Protein 6ZTK (pdb70)

InterPro domains:
  IPR000010 Cystatin domain [PF00031] (34-123)
  IPR000010 Cystatin domain [SM00043] (27-135)
  IPR000010 Cystatin domain [cd00042] (30-134)
  IPR046350 Cystatin superfamily [SSF54403] (29-135)

Structure (mmCIF, N/CA/C/O backbone):
data_6ZTK
#
_entry.id   6ZTK
#
_cell.length_a   81.106
_cell.length_b   81.106
_cell.length_c   162.330
_cell.angle_alpha   90.000
_cell.angle_beta   90.000
_cell.angle_gamma   120.000
#
_symmetry.space_group_name_H-M   'P 62 2 2'
#
loop_
_entity.id
_entity.type
_entity.pdbx_description
1 polymer Mialostatin
2 non-polymer 'FRAGMENT OF TRITON X-100'
3 non-polymer 'SULFATE ION'
4 water water
#
loop_
_atom_site.group_PDB
_atom_site.id
_atom_site.type_symbol
_atom_site.label_atom_id
_atom_site.label_alt_id
_atom_site.label_comp_id
_atom_site.label_asym_id
_atom_site.label_entity_id
_atom_site.label_seq_id
_atom_site.pdbx_PDB_ins_code
_atom_site.Cartn_x
_atom_site.Cartn_y
_atom_site.Cartn_z
_atom_site.occupancy
_atom_site.B_iso_or_equiv
_atom_site.auth_seq_id
_atom_site.auth_comp_id
_atom_site.auth_asym_id
_atom_site.auth_atom_id
_atom_site.pdbx_PDB_model_num
ATOM 1 N N . GLY A 1 32 ? -3.395 31.227 2.049 1.00 41.15 13 GLY B N 1
ATOM 2 C CA . GLY A 1 32 ? -4.034 30.084 2.762 1.00 35.35 13 GLY B CA 1
ATOM 3 C C . GLY A 1 32 ? -3.413 29.932 4.142 1.00 27.15 13 GLY B C 1
ATOM 4 O O . GLY A 1 32 ? -4.128 29.462 5.046 1.00 31.37 13 GLY B O 1
ATOM 5 N N . TRP A 1 33 ? -2.155 30.361 4.299 1.00 26.31 14 TRP B N 1
ATOM 6 C CA . TRP A 1 33 ? -1.363 30.099 5.524 1.00 22.09 14 TRP B CA 1
ATOM 7 C C . TRP A 1 33 ? -1.833 31.030 6.629 1.00 23.84 14 TRP B C 1
ATOM 8 O O . TRP A 1 33 ? -1.806 32.287 6.476 1.00 24.49 14 TRP B O 1
ATOM 19 N N . LYS A 1 34 ? -2.208 30.460 7.746 1.00 18.56 15 LYS B N 1
ATOM 20 C CA . LYS A 1 34 ? -2.658 31.200 8.922 1.00 18.99 15 LYS B CA 1
ATOM 21 C C . LYS A 1 34 ? -1.535 31.157 9.951 1.00 18.48 15 LYS B C 1
ATOM 22 O O . LYS A 1 34 ? -1.059 30.072 10.298 1.00 17.84 15 LYS B O 1
ATOM 28 N N . THR A 1 35 ? -1.142 32.300 10.496 1.00 18.26 16 THR B N 1
ATOM 29 C CA . THR A 1 35 ? -0.131 32.337 11.551 1.00 18.08 16 THR B CA 1
ATOM 30 C C . THR A 1 35 ? -0.645 31.800 12.870 1.00 17.67 16 THR B C 1
ATOM 31 O O . THR A 1 35 ? -1.750 32.152 13.297 1.00 20.78 16 THR B O 1
ATOM 35 N N . GLN A 1 36 ? 0.169 31.035 13.565 1.00 16.54 17 GLN B N 1
ATOM 36 C CA . GLN A 1 36 ? -0.168 30.444 14.849 1.00 17.44 17 GLN B CA 1
ATOM 37 C C . GLN A 1 36 ? 0.902 30.857 15.846 1.00 17.50 17 GLN B C 1
ATOM 38 O O . GLN A 1 36 ? 1.968 31.404 15.471 1.00 19.88 17 GLN B O 1
ATOM 44 N N . ASP A 1 37 ? 0.626 30.579 17.106 1.00 19.15 18 ASP B N 1
ATOM 45 C CA . ASP A 1 37 ? 1.508 30.917 18.246 1.00 18.76 18 ASP B CA 1
ATOM 46 C C . ASP A 1 37 ? 2.661 29.930 18.338 1.00 17.46 18 ASP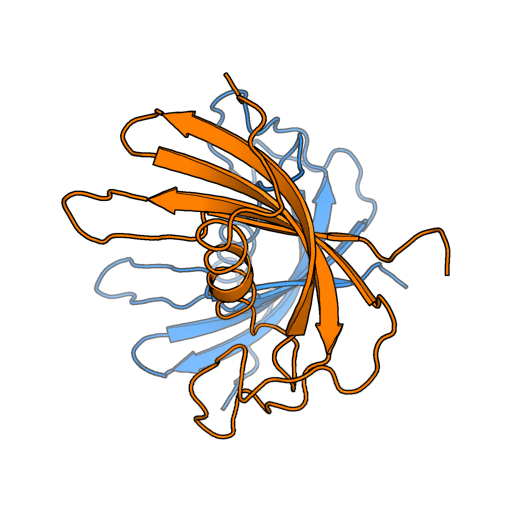 B C 1
ATOM 47 O O . ASP A 1 37 ? 2.448 28.755 18.640 1.00 18.87 18 ASP B O 1
ATOM 52 N N . PRO A 1 38 ? 3.921 30.336 18.036 1.00 17.83 19 PRO B N 1
ATOM 53 C CA . PRO A 1 38 ? 5.056 29.414 18.014 1.00 18.18 19 PRO B CA 1
ATOM 54 C C . PRO A 1 38 ? 5.528 28.971 19.401 1.00 18.37 19 PRO B C 1
ATOM 55 O O . PRO A 1 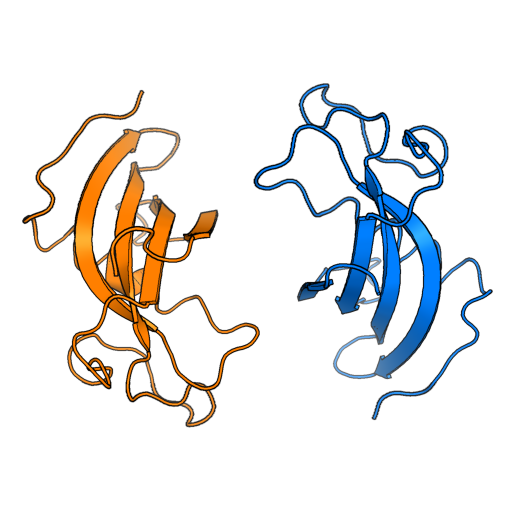38 ? 6.422 28.148 19.471 1.00 22.61 19 PRO B O 1
ATOM 59 N N . THR A 1 39 ? 4.907 29.448 20.472 1.00 20.14 20 THR B N 1
ATOM 60 C CA . THR A 1 39 ? 5.190 28.927 21.831 1.00 22.30 20 THR B CA 1
ATOM 61 C C . THR A 1 39 ? 4.323 27.714 22.162 1.00 23.47 20 THR B C 1
ATOM 62 O O . THR A 1 39 ? 4.549 27.134 23.262 1.00 27.43 20 THR B O 1
ATOM 66 N N . ASN A 1 40 ? 3.368 27.306 21.312 1.00 21.45 21 ASN B N 1
ATOM 67 C CA . ASN A 1 40 ? 2.472 26.161 21.565 1.00 22.05 21 ASN B CA 1
ATOM 68 C C . ASN A 1 40 ? 3.315 24.903 21.529 1.00 22.37 21 ASN B C 1
ATOM 69 O O . ASN A 1 40 ? 3.948 24.570 20.513 1.00 18.82 21 ASN B O 1
ATOM 74 N N . PRO A 1 41 ? 3.421 24.128 22.625 1.00 21.36 22 PRO B N 1
ATOM 75 C CA . PRO A 1 41 ? 4.246 22.940 22.604 1.00 22.03 22 PRO B CA 1
ATOM 76 C C . PRO A 1 41 ? 3.886 21.895 21.531 1.00 18.42 22 PRO B C 1
ATOM 77 O O . PRO A 1 41 ? 4.774 21.124 21.106 1.00 19.96 22 PRO B O 1
ATOM 81 N N . LYS A 1 42 ? 2.613 21.824 21.094 1.00 19.01 23 LYS B N 1
ATOM 82 C CA . LYS A 1 42 ? 2.186 20.881 20.036 1.00 18.79 23 LYS B CA 1
ATOM 83 C C . LYS A 1 42 ? 3.039 21.214 18.775 1.00 16.74 23 LYS B C 1
ATOM 84 O O . LYS A 1 42 ? 3.474 20.268 18.031 1.00 19.28 23 LYS B O 1
ATOM 86 N N . PHE A 1 43 ? 3.265 22.500 18.524 1.00 16.54 24 PHE B N 1
ATOM 87 C CA . PHE A 1 43 ? 4.002 22.884 17.293 1.00 15.12 24 PHE B CA 1
ATOM 88 C C . PHE A 1 43 ? 5.487 22.633 17.479 1.00 15.58 24 PHE B C 1
ATOM 89 O O . PHE A 1 43 ? 6.193 22.196 16.566 1.00 16.48 24 PHE B O 1
ATOM 97 N N . GLU A 1 44 ? 6.006 22.887 18.679 1.00 16.65 25 GLU B N 1
ATOM 98 C CA . GLU A 1 44 ? 7.429 22.575 19.004 1.00 17.85 25 GLU B CA 1
ATOM 99 C C . GLU A 1 44 ? 7.671 21.085 18.767 1.00 17.99 25 GLU B C 1
ATOM 100 O O . GLU A 1 44 ? 8.755 20.696 18.245 1.00 18.75 25 GLU B O 1
ATOM 106 N N . ASN A 1 45 ? 6.735 20.238 19.180 1.00 17.86 26 ASN B N 1
ATOM 107 C CA A ASN A 1 45 ? 6.941 18.775 19.044 0.50 17.80 26 ASN B CA 1
ATOM 108 C CA B ASN A 1 45 ? 6.866 18.764 19.050 0.50 18.64 26 ASN B CA 1
ATOM 109 C C . ASN A 1 45 ? 6.937 18.383 17.555 1.00 16.35 26 ASN B C 1
ATOM 110 O O . ASN A 1 45 ? 7.699 17.517 17.193 1.00 17.59 26 ASN B O 1
ATOM 119 N N . LEU A 1 46 ? 6.100 19.006 16.702 1.00 15.42 27 LEU B N 1
ATOM 120 C CA . LEU A 1 46 ? 6.170 18.763 15.255 1.00 15.71 27 LEU B CA 1
ATOM 121 C C . LEU A 1 46 ? 7.531 19.158 14.681 1.00 13.67 27 LEU B C 1
ATOM 122 O O . LEU A 1 46 ? 8.008 18.505 13.730 1.00 14.80 27 LEU B O 1
ATOM 127 N N . ALA A 1 47 ? 8.159 20.226 15.164 1.00 13.27 28 ALA B N 1
ATOM 128 C CA . ALA A 1 47 ? 9.514 20.566 14.700 1.00 13.00 28 ALA B CA 1
ATOM 129 C C . ALA A 1 47 ? 10.522 19.492 15.052 1.00 14.83 28 ALA B C 1
ATOM 130 O O . ALA A 1 47 ? 11.373 19.143 14.249 1.00 13.57 28 ALA B O 1
ATOM 132 N N . HIS A 1 48 ? 10.406 18.943 16.265 1.00 14.15 29 HIS B N 1
ATOM 133 C CA . HIS A 1 48 ? 11.290 17.824 16.661 1.00 15.61 29 HIS B CA 1
ATOM 134 C C . HIS A 1 48 ? 11.005 16.611 15.752 1.00 14.63 29 HIS B C 1
ATOM 135 O O . HIS A 1 48 ? 11.956 15.943 15.335 1.00 14.88 29 HIS B O 1
ATOM 142 N N . TYR A 1 49 ? 9.736 16.375 15.434 1.00 13.86 30 TYR B N 1
ATOM 143 C CA . TYR A 1 49 ? 9.435 15.287 14.487 1.00 14.37 30 TYR B CA 1
ATOM 144 C C . TYR A 1 49 ? 10.197 15.526 13.175 1.00 14.84 30 TYR B C 1
ATOM 145 O O . TYR A 1 49 ? 10.858 14.655 12.629 1.00 13.86 30 TYR B O 1
ATOM 154 N N . ALA A 1 50 ? 10.114 16.753 12.639 1.00 13.41 31 ALA B N 1
ATOM 155 C CA . ALA A 1 50 ? 10.730 17.059 11.352 1.00 13.56 31 ALA B CA 1
ATOM 156 C C . ALA A 1 50 ? 12.218 16.767 11.421 1.00 13.94 31 ALA B C 1
ATOM 157 O O . ALA A 1 50 ? 12.795 16.164 10.540 1.00 13.90 31 ALA B O 1
ATOM 159 N N . VAL A 1 51 ? 12.923 17.270 12.452 1.00 12.48 32 VAL B N 1
ATOM 160 C CA A VAL A 1 51 ? 14.416 17.078 12.523 0.50 13.45 32 VAL B CA 1
ATOM 161 C CA B VAL A 1 51 ? 14.398 17.097 12.494 0.50 13.88 32 VAL B CA 1
ATOM 162 C C . VAL A 1 51 ? 14.745 15.591 12.648 1.00 13.74 32 VAL B C 1
ATOM 163 O O . VAL A 1 51 ? 15.775 15.184 12.095 1.00 15.11 32 VAL B O 1
ATOM 170 N N . SER A 1 52 ? 13.859 14.829 13.248 1.00 13.50 33 SER B N 1
ATOM 171 C CA . SER A 1 52 ? 14.117 13.367 13.453 1.00 15.97 33 SER B CA 1
ATOM 172 C C . SER A 1 52 ? 14.152 12.653 12.101 1.00 16.43 33 SER B C 1
ATOM 173 O O . SER A 1 52 ? 14.672 11.515 12.063 1.00 17.35 33 SER B O 1
ATOM 176 N N . THR A 1 53 ? 13.582 13.226 11.040 1.00 14.57 34 THR B N 1
ATOM 177 C CA . THR A 1 53 ? 13.500 12.549 9.712 1.00 15.04 34 THR B CA 1
ATOM 178 C C . THR A 1 53 ? 14.743 12.827 8.869 1.00 16.20 34 THR B C 1
ATOM 179 O O . THR A 1 53 ? 14.856 12.296 7.745 1.00 17.03 34 THR B O 1
ATOM 183 N N . GLN A 1 54 ? 15.684 13.701 9.304 1.00 14.33 35 GLN B N 1
ATOM 184 C CA . GLN A 1 54 ? 16.763 14.207 8.464 1.00 14.29 35 GLN B CA 1
ATOM 185 C C . GLN A 1 54 ? 18.078 13.540 8.823 1.00 14.42 35 GLN B C 1
ATOM 186 O O . GLN A 1 54 ? 18.691 13.863 9.863 1.00 17.05 35 GLN B O 1
ATOM 192 N N . VAL A 1 55 ? 18.458 12.548 8.031 1.00 14.89 36 VAL B N 1
ATOM 193 C CA . VAL A 1 55 ? 19.677 11.732 8.330 1.00 15.05 36 VAL B CA 1
ATOM 194 C C . VAL A 1 55 ? 20.744 11.820 7.248 1.00 15.85 36 VAL B C 1
ATOM 195 O O . VAL A 1 55 ? 21.928 11.594 7.521 1.00 16.54 36 VAL B O 1
ATOM 199 N N . GLU A 1 56 ? 20.363 12.091 5.978 1.00 17.60 37 GLU B N 1
ATOM 200 C CA . GLU A 1 56 ? 21.335 12.053 4.863 1.00 21.60 37 GLU B CA 1
ATOM 201 C C . GLU A 1 56 ? 22.502 12.989 5.123 1.00 21.92 37 GLU B C 1
ATOM 202 O O . GLU A 1 56 ? 22.296 14.092 5.575 1.00 22.69 37 GLU B O 1
ATOM 208 N N . GLY A 1 57 ? 23.697 12.449 4.937 1.00 22.70 38 GLY B N 1
ATOM 209 C CA . GLY A 1 57 ? 24.934 13.239 4.978 1.00 25.35 38 GLY B CA 1
ATOM 210 C C . GLY A 1 57 ? 25.370 13.620 6.381 1.00 27.46 38 GLY B C 1
ATOM 211 O O . GLY A 1 57 ? 26.186 14.541 6.524 1.00 31.31 38 GLY B O 1
ATOM 212 N N . ARG A 1 58 ? 24.793 13.025 7.408 1.00 21.65 39 ARG B N 1
ATOM 213 C CA . ARG A 1 58 ? 25.070 13.418 8.791 1.00 21.34 39 ARG B CA 1
ATOM 214 C C . ARG A 1 58 ? 25.670 12.251 9.562 1.00 20.13 39 ARG B C 1
ATOM 215 O O . ARG A 1 58 ? 25.464 11.089 9.172 1.00 21.98 39 ARG B O 1
ATOM 223 N N . GLU A 1 59 ? 26.394 12.535 10.637 1.00 19.56 40 GLU B N 1
ATOM 224 C CA . GLU A 1 59 ? 26.731 11.530 11.672 1.00 18.29 40 GLU B CA 1
ATOM 225 C C . GLU A 1 59 ? 25.761 11.654 12.829 1.00 17.14 40 GLU B C 1
ATOM 226 O O . GLU A 1 59 ? 25.301 10.648 13.395 1.00 17.75 40 GLU B O 1
ATOM 232 N N . TYR A 1 60 ? 25.427 12.888 13.186 1.00 17.98 41 TYR B N 1
ATOM 233 C CA . TYR A 1 60 ? 24.549 13.201 14.312 1.00 16.36 41 TYR B CA 1
ATOM 234 C C . TYR A 1 60 ? 23.195 13.732 13.852 1.00 16.04 41 TYR B C 1
ATOM 235 O O . TYR A 1 60 ? 23.152 14.514 12.874 1.00 16.99 41 TYR B O 1
ATOM 244 N N . TYR A 1 61 ? 22.116 13.360 14.549 1.00 15.15 42 TYR B N 1
ATOM 245 C CA . TYR A 1 61 ? 20.862 14.115 14.422 1.00 14.71 42 TYR B CA 1
ATOM 246 C C . TYR A 1 61 ? 21.107 15.604 14.701 1.00 16.31 42 TYR B C 1
ATOM 247 O O . TYR A 1 61 ? 21.855 15.941 15.646 1.00 16.28 42 TYR B O 1
ATOM 256 N N . ASP A 1 62 ? 20.463 16.472 13.915 1.00 15.16 43 ASP B N 1
ATOM 257 C CA . ASP A 1 62 ? 20.222 17.840 14.437 1.00 15.03 43 ASP B CA 1
ATOM 258 C C . ASP A 1 62 ? 19.196 17.800 15.550 1.00 14.88 43 ASP B C 1
ATOM 259 O O . ASP A 1 62 ? 18.363 16.857 15.673 1.00 17.12 43 ASP B O 1
ATOM 264 N N . THR A 1 63 ? 19.093 18.915 16.301 1.00 13.99 44 THR B N 1
ATOM 265 C CA . THR A 1 63 ? 17.980 19.146 17.190 1.00 14.32 44 THR B CA 1
ATOM 266 C C . THR A 1 63 ? 17.519 20.598 17.065 1.00 13.41 44 THR B C 1
ATOM 267 O O . THR A 1 63 ? 18.235 21.386 16.436 1.00 15.54 44 THR B O 1
ATOM 271 N N . VAL A 1 64 ? 16.327 20.845 17.526 1.00 14.39 45 VAL B N 1
ATOM 272 C CA . VAL A 1 64 ? 15.675 22.190 17.470 1.00 14.23 45 VAL B CA 1
ATOM 273 C C . VAL A 1 64 ? 16.187 23.053 18.615 1.00 14.60 45 VAL B C 1
ATOM 274 O O . VAL A 1 64 ? 16.099 22.599 19.815 1.00 17.37 45 VAL B O 1
ATOM 278 N N . LEU A 1 65 ? 16.638 24.262 18.282 1.00 14.69 46 LEU B N 1
ATOM 279 C CA . LEU A 1 65 ? 16.900 25.288 19.346 1.00 15.23 46 LEU B CA 1
ATOM 280 C C . LEU A 1 65 ? 15.678 26.146 19.598 1.00 16.77 46 LEU B C 1
ATOM 281 O O . LEU A 1 65 ? 15.203 26.233 20.761 1.00 19.25 46 LEU B O 1
ATOM 286 N N . GLU A 1 66 ? 15.080 26.723 18.569 1.00 14.75 47 GLU B N 1
ATOM 287 C CA . GLU A 1 66 ? 13.934 27.616 18.752 1.00 14.61 47 GLU B CA 1
ATOM 288 C C . GLU A 1 66 ? 12.965 27.461 17.571 1.00 13.96 47 GLU B C 1
ATOM 289 O O . GLU A 1 66 ? 13.431 27.516 16.414 1.00 14.76 47 GLU B O 1
ATOM 295 N N . LEU A 1 67 ? 11.685 27.359 17.892 1.00 14.68 48 LEU B N 1
ATOM 296 C CA . LEU A 1 67 ? 10.625 27.481 16.862 1.00 13.64 48 LEU B CA 1
ATOM 297 C C . LEU A 1 67 ? 10.366 28.958 16.680 1.00 14.34 48 LEU B C 1
ATOM 298 O O . LEU A 1 67 ? 9.936 29.661 17.651 1.00 15.84 48 LEU B O 1
ATOM 303 N N . LEU A 1 68 ? 10.580 29.441 15.486 1.00 13.83 49 LEU B N 1
ATOM 304 C CA . LEU A 1 68 ? 10.444 30.878 15.170 1.00 14.09 49 LEU B CA 1
ATOM 305 C C . LEU A 1 68 ? 9.065 31.225 14.679 1.00 13.70 49 LEU B C 1
ATOM 306 O O . LEU A 1 68 ? 8.584 32.333 14.975 1.00 15.55 49 LEU B O 1
ATOM 311 N N . GLU A 1 69 ? 8.498 30.388 13.807 1.00 13.37 50 GLU B N 1
ATOM 312 C CA . GLU A 1 69 ? 7.248 30.702 13.111 1.00 14.31 50 GLU B CA 1
ATOM 313 C C . GLU A 1 69 ? 6.498 29.402 12.831 1.00 12.67 50 GLU B C 1
ATOM 314 O O . GLU A 1 69 ? 7.127 28.408 12.526 1.00 14.31 50 GLU B O 1
ATOM 320 N N . VAL A 1 70 ? 5.176 29.485 12.960 1.00 12.69 51 VAL B N 1
ATOM 321 C CA . VAL A 1 70 ? 4.255 28.375 12.605 1.00 13.66 51 VAL B CA 1
ATOM 322 C C . VAL A 1 70 ? 3.125 28.937 11.783 1.00 15.02 51 VAL B C 1
ATOM 323 O O . VAL A 1 70 ? 2.487 29.907 12.241 1.00 15.74 51 VAL B O 1
ATOM 327 N N . GLN A 1 71 ? 2.875 28.358 10.624 1.00 14.07 52 GLN B N 1
ATOM 328 C CA . GLN A 1 71 ? 1.668 28.692 9.854 1.00 14.67 52 GLN B CA 1
ATOM 329 C C . GLN A 1 71 ? 0.945 27.384 9.528 1.00 13.98 52 GLN B C 1
ATOM 330 O O . GLN A 1 71 ? 1.606 26.329 9.422 1.00 14.17 52 GLN B O 1
ATOM 336 N N . THR A 1 72 ? -0.363 27.478 9.319 1.00 13.55 53 THR B N 1
ATOM 337 C CA . THR A 1 72 ? -1.184 26.277 9.056 1.00 14.91 53 THR B CA 1
ATOM 338 C C . THR A 1 72 ? -2.092 26.485 7.862 1.00 15.27 53 THR B C 1
ATOM 339 O O . THR A 1 72 ? -2.529 27.620 7.558 1.00 15.36 53 THR B O 1
ATOM 343 N N . GLN A 1 73 ? -2.465 25.369 7.261 1.00 15.11 54 GLN B N 1
ATOM 344 C CA . GLN A 1 73 ? -3.478 25.379 6.181 1.00 16.01 54 GLN B CA 1
ATOM 345 C C . GLN A 1 73 ? -4.139 24.019 6.141 1.00 14.67 54 GLN B C 1
ATOM 346 O O . GLN A 1 73 ? -3.438 23.015 6.318 1.00 14.20 54 GLN B O 1
ATOM 352 N N . ILE A 1 74 ? -5.439 24.007 5.902 1.00 14.89 55 ILE B N 1
ATOM 353 C CA . ILE A 1 74 ? -6.223 22.754 5.765 1.00 13.60 55 ILE B CA 1
ATOM 354 C C . ILE A 1 74 ? -6.379 22.452 4.286 1.00 14.11 55 ILE B C 1
ATOM 355 O O . ILE A 1 74 ? -7.119 23.163 3.597 1.00 15.69 55 ILE B O 1
ATOM 360 N N . VAL A 1 75 ? -5.705 21.417 3.844 1.00 13.48 56 VAL B N 1
ATOM 361 C CA . VAL A 1 75 ? -5.819 20.847 2.475 1.00 13.56 56 VAL B CA 1
ATOM 362 C C . VAL A 1 75 ? -5.648 19.354 2.650 1.00 14.15 56 VAL B C 1
ATOM 363 O O . VAL A 1 75 ? -4.542 18.874 2.977 1.00 16.17 56 VAL B O 1
ATOM 367 N N A ALA A 1 76 ? -6.761 18.668 2.403 0.50 16.15 57 ALA B N 1
ATOM 368 N N B ALA A 1 76 ? -6.730 18.585 2.561 0.50 14.19 57 ALA B N 1
ATOM 369 C CA A ALA A 1 76 ? -6.939 17.206 2.563 0.50 17.59 57 ALA B CA 1
ATOM 370 C CA B ALA A 1 76 ? -6.683 17.091 2.607 0.50 13.10 57 ALA B CA 1
ATOM 371 C C A ALA A 1 76 ? -6.726 16.867 4.032 0.50 17.86 57 ALA B C 1
ATOM 372 C C B ALA A 1 76 ? -6.197 16.565 3.972 0.50 12.92 57 ALA B C 1
ATOM 373 O O A ALA A 1 76 ? -7.688 16.419 4.663 0.50 18.64 57 ALA B O 1
ATOM 374 O O B ALA A 1 76 ? -5.697 15.418 4.044 0.50 12.60 57 ALA B O 1
ATOM 377 N N A GLY A 1 77 ? -5.531 17.143 4.536 0.50 17.70 58 GLY B N 1
ATOM 378 N N B GLY A 1 77 ? -6.464 17.321 5.024 0.50 12.45 58 GLY B N 1
ATOM 379 C CA A GLY A 1 77 ? -5.246 17.065 5.974 0.50 15.88 58 GLY B CA 1
ATOM 380 C CA B GLY A 1 77 ? -5.770 17.163 6.302 0.50 13.29 58 GLY B CA 1
ATOM 381 C C A GLY A 1 77 ? -4.961 18.436 6.559 0.50 15.76 58 GLY B C 1
ATOM 382 C C B GLY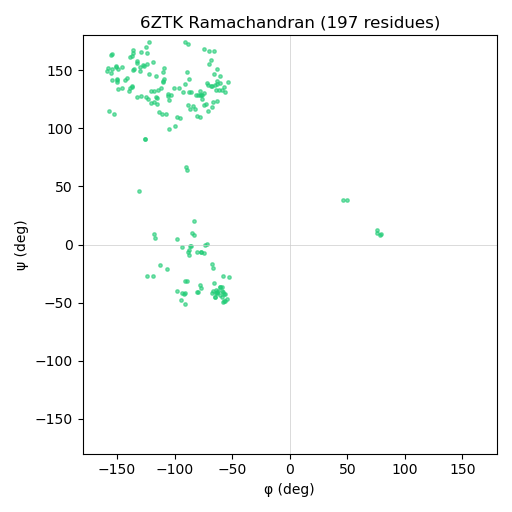 A 1 77 ? -5.230 18.494 6.758 0.50 14.66 58 GLY B C 1
ATOM 383 O O A GLY A 1 77 ? -5.386 19.469 5.984 0.50 17.73 58 GLY B O 1
ATOM 384 O O B GLY A 1 77 ? -5.738 19.567 6.309 0.50 15.02 58 GLY B O 1
ATOM 385 N N . VAL A 1 78 ? -4.323 18.464 7.730 1.00 13.20 59 VAL B N 1
ATOM 386 C CA . VAL A 1 78 ? -3.878 19.695 8.365 1.00 13.89 59 VAL B CA 1
ATOM 387 C C . VAL A 1 78 ? -2.384 19.841 8.207 1.00 13.86 59 VAL B C 1
ATOM 388 O O . VAL A 1 78 ? -1.650 18.930 8.553 1.00 13.99 59 VAL B O 1
ATOM 392 N N . ASN A 1 79 ? -1.969 20.926 7.582 1.00 12.31 60 ASN B N 1
ATOM 393 C CA . ASN A 1 79 ? -0.578 21.137 7.164 1.00 12.56 60 ASN B CA 1
ATOM 394 C C . ASN A 1 79 ? 0.050 22.236 8.016 1.00 14.88 60 ASN B C 1
ATOM 395 O O . ASN A 1 79 ? -0.604 23.270 8.278 1.00 14.80 60 ASN B O 1
ATOM 400 N N . TYR A 1 80 ? 1.299 22.016 8.384 1.00 13.87 61 TYR B N 1
ATOM 401 C CA . TYR A 1 80 ? 2.058 22.919 9.272 1.00 14.66 61 TYR B CA 1
ATOM 402 C C . TYR A 1 80 ? 3.319 23.346 8.551 1.00 15.06 61 TYR B C 1
ATOM 403 O O . TYR A 1 80 ? 4.096 22.497 8.071 1.00 18.63 61 TYR B O 1
ATOM 412 N N . LYS A 1 81 ? 3.549 24.641 8.426 1.00 13.02 62 LYS B N 1
ATOM 413 C CA . LYS A 1 81 ? 4.792 25.187 7.866 1.00 13.87 62 LYS B CA 1
ATOM 414 C C . LYS A 1 81 ? 5.570 25.780 9.043 1.00 12.56 62 LYS B C 1
ATOM 415 O O . LYS A 1 81 ? 5.078 26.744 9.669 1.00 14.25 62 LYS B O 1
ATOM 421 N N . LEU A 1 82 ? 6.691 25.149 9.366 1.00 11.97 63 LEU B N 1
ATOM 422 C CA . LEU A 1 82 ? 7.483 25.468 10.583 1.00 12.17 63 LEU B CA 1
ATOM 423 C C . LEU A 1 82 ? 8.803 26.084 10.172 1.00 12.35 63 LEU B C 1
ATOM 424 O O . LEU A 1 82 ? 9.516 25.524 9.314 1.00 14.18 63 LEU B O 1
ATOM 429 N N . LYS A 1 83 ? 9.174 27.165 10.863 1.00 11.75 64 LYS B N 1
ATOM 430 C CA . LYS A 1 83 ? 10.509 27.757 10.691 1.00 12.58 64 LYS B CA 1
ATOM 431 C C . LYS A 1 83 ? 11.237 27.743 12.021 1.00 11.36 64 LYS B C 1
ATOM 432 O O . LYS A 1 83 ? 10.638 28.182 12.984 1.00 13.40 64 LYS B O 1
ATOM 438 N N . PHE A 1 84 ? 12.389 27.111 12.071 1.00 12.59 65 PHE B N 1
ATOM 439 C CA . PHE A 1 84 ? 13.060 26.884 13.355 1.00 12.19 65 PHE B CA 1
ATOM 440 C C . PHE A 1 84 ? 14.550 26.829 13.175 1.00 11.38 65 PHE B C 1
ATOM 441 O O . PHE A 1 84 ? 15.060 26.476 12.108 1.00 12.81 65 PHE B O 1
ATOM 449 N N . THR A 1 85 ? 15.289 27.166 14.218 1.00 12.14 66 THR B N 1
ATOM 450 C CA . THR A 1 85 ? 16.748 27.025 14.209 1.00 12.10 66 THR B CA 1
ATOM 451 C C . THR A 1 85 ? 17.162 25.635 14.699 1.00 13.06 66 THR B C 1
ATOM 452 O O . THR A 1 85 ? 16.445 25.068 15.554 1.00 13.35 66 THR B O 1
ATOM 456 N N . THR A 1 86 ? 18.250 25.116 14.194 1.00 13.12 67 THR B N 1
ATOM 457 C CA . T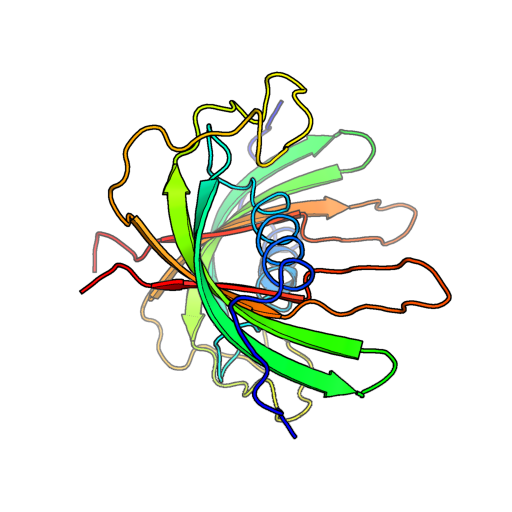HR A 1 86 ? 18.795 23.808 14.563 1.00 13.08 67 THR B CA 1
ATOM 458 C C . THR A 1 86 ? 20.282 23.934 14.929 1.00 15.24 67 THR B C 1
ATOM 459 O O . THR A 1 86 ? 20.959 24.906 14.517 1.00 15.79 67 THR B O 1
ATOM 463 N N . THR A 1 87 ? 20.800 22.896 15.547 1.00 14.58 68 THR B N 1
ATOM 464 C CA . THR A 1 87 ? 22.239 22.720 15.812 1.00 16.05 68 THR B CA 1
ATOM 465 C C . THR A 1 87 ? 22.477 21.217 15.947 1.00 16.74 68 THR B C 1
ATOM 466 O O . THR A 1 87 ? 21.494 20.488 16.132 1.00 16.64 68 THR B O 1
ATOM 470 N N . GLN A 1 88 ? 23.735 20.815 15.837 1.00 15.56 69 GLN B N 1
ATOM 471 C CA . GLN A 1 88 ? 24.096 19.391 15.939 1.00 17.41 69 GLN B CA 1
ATOM 472 C C . GLN A 1 88 ? 23.700 18.889 17.322 1.00 17.23 69 GLN B C 1
ATOM 473 O O . GLN A 1 88 ? 24.017 19.564 18.354 1.00 17.30 69 GLN B O 1
ATOM 479 N N . SER A 1 89 ? 23.041 17.727 17.400 1.00 17.16 70 SER B N 1
ATOM 480 C CA . SER A 1 89 ? 22.740 17.075 18.692 1.00 16.59 70 SER B CA 1
ATOM 481 C C . SER A 1 89 ? 23.893 16.125 19.033 1.00 17.41 70 SER B C 1
ATOM 482 O O . SER A 1 89 ? 24.776 15.899 18.218 1.00 17.75 70 SER B O 1
ATOM 485 N N . THR A 1 90 ? 23.807 15.572 20.229 1.00 17.90 71 THR B N 1
ATOM 486 C CA . THR A 1 90 ? 24.780 14.547 20.698 1.00 18.80 71 THR B CA 1
ATOM 487 C C . THR A 1 90 ? 24.389 13.140 20.286 1.00 20.04 71 THR B C 1
ATOM 488 O O . THR A 1 90 ? 25.132 12.217 20.669 1.00 21.27 71 THR B O 1
ATOM 492 N N . CYS A 1 91 ? 23.272 12.943 19.609 1.00 18.36 72 CYS B N 1
ATOM 493 C CA . CYS A 1 91 ? 22.781 11.589 19.229 1.00 17.70 72 CYS B CA 1
ATOM 494 C C . CYS A 1 91 ? 23.407 11.164 17.892 1.00 18.02 72 CYS B C 1
ATOM 495 O O . CYS A 1 91 ? 23.120 11.789 16.835 1.00 17.53 72 CYS B O 1
ATOM 498 N N . LYS A 1 92 ? 24.215 10.094 17.882 1.00 17.21 73 LYS B N 1
ATOM 499 C CA . LYS A 1 92 ? 24.741 9.511 16.634 1.00 16.57 73 LYS B CA 1
ATOM 500 C C . LYS A 1 92 ? 23.605 8.717 15.977 1.00 16.67 73 LYS B C 1
ATOM 501 O O . LYS A 1 92 ? 22.993 7.869 16.600 1.00 18.61 73 LYS B O 1
ATOM 507 N N . ILE A 1 93 ? 23.350 8.977 14.707 1.00 15.20 74 ILE B N 1
ATOM 508 C CA . ILE A 1 93 ? 22.213 8.303 14.014 1.00 14.64 74 ILE B CA 1
ATOM 509 C C . ILE A 1 93 ? 22.429 6.766 13.926 1.00 14.56 74 ILE B C 1
ATOM 510 O O . ILE A 1 93 ? 21.487 6.015 14.089 1.00 15.10 74 ILE B O 1
ATOM 515 N N . GLU A 1 94 ? 23.655 6.371 13.627 1.00 15.26 75 GLU B N 1
ATOM 516 C CA . GLU A 1 94 ? 23.973 4.945 13.341 1.00 15.58 75 GLU B CA 1
ATOM 517 C C . GLU A 1 94 ? 24.194 4.163 14.646 1.00 21.12 75 GLU B C 1
ATOM 518 O O . GLU A 1 94 ? 24.728 3.063 14.592 1.00 23.68 75 GLU B O 1
ATOM 524 N N . SER A 1 95 ? 23.936 4.736 15.807 1.00 25.28 76 SER B N 1
ATOM 525 C CA . SER A 1 95 ? 23.882 3.951 17.075 1.00 23.13 76 SER B CA 1
ATOM 526 C C . SER A 1 95 ? 22.584 3.157 17.238 1.00 24.54 76 SER B C 1
ATOM 527 O O . SER A 1 95 ? 22.384 2.428 18.289 1.00 24.37 76 SER B O 1
ATOM 530 N N . GLY A 1 96 ? 21.611 3.320 16.351 1.00 28.13 77 GLY B N 1
ATOM 531 C CA . GLY A 1 96 ? 20.324 2.652 16.513 1.00 25.86 77 GLY B CA 1
ATOM 532 C C . GLY A 1 96 ? 19.453 3.407 17.531 1.00 26.12 77 GLY B C 1
ATOM 533 O O . GLY A 1 96 ? 18.520 2.850 17.961 1.00 35.36 77 GLY B O 1
ATOM 534 N N . VAL A 1 97 ? 19.887 4.597 17.961 1.00 26.20 78 VAL B N 1
ATOM 535 C CA . VAL A 1 97 ? 19.147 5.433 18.957 1.00 30.05 78 VAL B CA 1
ATOM 536 C C . VAL A 1 97 ? 17.854 5.943 18.314 1.00 25.85 78 VAL B C 1
ATOM 537 O O . VAL A 1 97 ? 17.892 6.376 17.215 1.00 30.33 78 VAL B O 1
ATOM 541 N N . GLU A 1 98 ? 16.742 5.898 19.042 1.00 26.11 79 GLU B N 1
ATOM 542 C CA . GLU A 1 98 ? 15.505 6.625 18.679 1.00 27.03 79 GLU B CA 1
ATOM 543 C C . GLU A 1 98 ? 15.718 8.117 18.979 1.00 23.76 79 GLU B C 1
ATOM 544 O O . GLU A 1 98 ? 16.104 8.444 20.132 1.00 23.58 79 GLU B O 1
ATOM 550 N N . TYR A 1 99 ? 15.419 9.030 18.032 1.00 19.66 80 TYR B N 1
ATOM 551 C CA . TYR A 1 99 ? 15.515 10.484 18.314 1.00 18.63 80 TYR B CA 1
ATOM 552 C C . TYR A 1 99 ? 14.466 10.812 19.374 1.00 19.60 80 TYR B C 1
ATOM 553 O O . TYR A 1 99 ? 13.293 10.406 19.224 1.00 19.57 80 TYR B O 1
ATOM 562 N N . SER A 1 100 ? 14.847 11.632 20.346 1.00 19.46 81 SER B N 1
ATOM 563 C CA . SER A 1 100 ? 13.926 12.384 21.233 1.00 19.07 81 SER B CA 1
ATOM 564 C C . SER A 1 100 ? 14.579 13.699 21.637 1.00 17.96 81 SER B C 1
ATOM 565 O O . SER A 1 100 ? 15.824 13.817 21.615 1.00 19.87 81 SER B O 1
ATOM 568 N N . LYS A 1 101 ? 13.740 14.727 21.905 1.00 20.35 82 LYS B N 1
ATOM 569 C CA . LYS A 1 101 ? 14.184 16.038 22.403 1.00 20.53 82 LYS B CA 1
ATOM 570 C C . LYS A 1 101 ? 15.020 15.821 23.687 1.00 17.75 82 LYS B C 1
ATOM 571 O O . LYS A 1 101 ? 16.070 16.444 23.825 1.00 19.31 82 LYS B O 1
ATOM 577 N N . GLU A 1 102 ? 14.519 15.016 24.566 1.00 22.14 83 GLU B N 1
ATOM 578 C CA A GLU A 1 102 ? 15.226 14.817 25.882 0.50 23.72 83 GLU B CA 1
ATOM 579 C CA B GLU A 1 102 ? 15.239 14.852 25.874 0.50 23.08 83 GLU B CA 1
ATOM 580 C C . GLU A 1 102 ? 16.653 14.226 25.694 1.00 22.34 83 GLU B C 1
ATOM 581 O O . GLU A 1 102 ? 17.698 14.708 26.280 1.00 21.75 83 GLU B O 1
ATOM 592 N N . LEU A 1 103 ? 16.759 13.191 24.866 1.00 20.57 84 LEU B N 1
ATOM 593 C CA . LEU A 1 103 ? 18.072 12.526 24.719 1.00 19.17 84 LEU B CA 1
ATOM 594 C C . LEU A 1 103 ? 19.007 13.304 23.784 1.00 19.06 84 LEU B C 1
ATOM 595 O O . LEU A 1 103 ? 20.216 13.414 24.026 1.00 20.39 84 LEU B O 1
ATOM 600 N N . CYS A 1 104 ? 18.451 13.822 22.676 1.00 17.03 85 CYS B N 1
ATOM 601 C CA . CYS A 1 104 ? 19.283 14.411 21.627 1.00 17.23 85 CYS B CA 1
ATOM 602 C C . CYS A 1 104 ? 19.490 15.889 21.905 1.00 19.18 85 CYS B C 1
ATOM 603 O O . CYS A 1 104 ? 18.983 16.742 21.163 1.00 17.47 85 CYS B O 1
ATOM 606 N N . GLN A 1 105 ? 20.157 16.192 23.014 1.00 17.59 86 GLN B N 1
ATOM 607 C CA . GLN A 1 105 ? 20.425 17.599 23.374 1.00 18.05 86 GLN B CA 1
ATOM 608 C C . GLN A 1 105 ? 21.406 18.233 22.430 1.00 15.10 86 GLN B C 1
ATOM 609 O O . GLN A 1 105 ? 22.235 17.594 21.807 1.00 16.30 86 GLN B O 1
ATOM 615 N N . PRO A 1 106 ? 21.426 19.597 22.337 1.00 17.46 87 PRO B N 1
ATOM 616 C CA . PRO A 1 106 ? 22.421 20.262 21.522 1.00 20.32 87 PRO B CA 1
ATOM 617 C C . PRO A 1 106 ? 23.842 20.014 22.018 1.00 20.29 87 PRO B C 1
ATOM 618 O O . PRO A 1 106 ? 24.029 20.104 23.285 1.00 23.92 87 PRO B O 1
ATOM 622 N N . LYS A 1 107 ? 24.802 19.826 21.129 1.00 21.45 88 LYS B N 1
ATOM 623 C CA . LYS A 1 107 ? 26.238 19.742 21.515 1.00 21.28 88 LYS B CA 1
ATOM 624 C C . LYS A 1 107 ? 26.609 21.119 22.069 1.00 25.47 88 LYS B C 1
ATOM 625 O O . LYS A 1 107 ? 27.240 21.183 23.154 1.00 26.21 88 LYS B O 1
ATOM 631 N N . THR A 1 108 ? 26.216 22.195 21.396 1.00 23.13 89 THR B N 1
ATOM 632 C CA . THR A 1 108 ? 26.440 23.596 21.851 1.00 25.96 89 THR B CA 1
ATOM 633 C C . THR A 1 108 ? 25.179 24.398 21.574 1.00 28.28 89 THR B C 1
ATOM 634 O O . THR A 1 108 ? 24.411 23.989 20.689 1.00 24.99 89 THR B O 1
ATOM 638 N N . ASN A 1 109 ? 24.990 25.548 22.214 1.00 23.82 90 ASN B N 1
ATOM 639 C CA . ASN A 1 109 ? 23.769 26.356 22.029 1.00 25.97 90 ASN B CA 1
ATOM 640 C C . ASN A 1 109 ? 23.900 27.245 20.774 1.00 27.12 90 ASN B C 1
ATOM 641 O O . ASN A 1 109 ? 23.059 28.157 20.580 1.00 36.21 90 ASN B O 1
ATOM 646 N N . LYS A 1 110 ? 24.776 26.948 19.846 1.00 23.14 91 LYS B N 1
ATOM 647 C CA . LYS A 1 110 ? 25.065 27.832 18.699 1.00 21.84 91 LYS B CA 1
ATOM 648 C C . LYS A 1 110 ? 24.059 27.481 17.588 1.00 19.34 91 LYS B C 1
ATOM 649 O O . LYS A 1 110 ? 23.944 26.291 17.242 1.00 19.01 91 LYS B O 1
ATOM 651 N N . VAL A 1 111 ? 23.405 28.468 17.007 1.00 17.91 92 VAL B N 1
ATOM 652 C CA . VAL A 1 111 ? 22.590 28.272 15.784 1.00 16.76 92 VAL B CA 1
ATOM 653 C C . VAL A 1 111 ? 23.502 27.836 14.652 1.00 17.60 92 VAL B C 1
ATOM 654 O O . VAL A 1 111 ? 24.424 28.594 14.249 1.00 17.71 92 VAL B O 1
ATOM 658 N N . GLU A 1 112 ? 23.224 26.690 14.022 1.00 17.33 93 GLU B N 1
ATOM 659 C CA . GLU A 1 112 ? 23.992 26.225 12.858 1.00 16.85 93 GLU B CA 1
ATOM 660 C C . GLU A 1 112 ? 23.181 26.235 11.578 1.00 15.76 93 GLU B C 1
ATOM 661 O O . GLU A 1 112 ? 23.778 26.239 10.485 1.00 18.32 93 GLU B O 1
ATOM 667 N N . ALA A 1 113 ? 21.866 26.296 11.678 1.00 16.36 94 ALA B N 1
ATOM 668 C CA . ALA A 1 113 ? 21.003 26.311 10.482 1.00 15.54 94 ALA B CA 1
ATOM 669 C C . ALA A 1 113 ? 19.667 26.916 10.864 1.00 14.07 94 ALA B C 1
ATOM 670 O O . ALA A 1 113 ? 19.255 26.827 12.036 1.00 14.33 94 ALA B O 1
ATOM 672 N N . VAL A 1 114 ? 19.022 27.519 9.882 1.00 13.99 95 VAL B N 1
ATOM 673 C CA . VAL A 1 114 ? 17.616 27.952 9.990 1.00 15.29 95 VAL B CA 1
ATOM 674 C C . VAL A 1 114 ? 16.845 27.180 8.929 1.00 12.92 95 VAL B C 1
ATOM 675 O O . VAL A 1 114 ? 17.227 27.209 7.756 1.00 15.87 95 VAL B O 1
ATOM 679 N N . CYS A 1 115 ? 15.837 26.455 9.382 1.00 13.14 96 CYS B N 1
ATOM 680 C CA . CYS A 1 115 ? 15.153 25.487 8.517 1.00 13.29 96 CYS B CA 1
ATOM 681 C C . CYS A 1 115 ? 13.658 25.799 8.425 1.00 14.06 96 CYS B C 1
ATOM 682 O O . CYS A 1 115 ? 13.019 26.283 9.370 1.00 13.04 96 CYS B O 1
ATOM 685 N N . THR A 1 116 ? 13.109 25.510 7.277 1.00 13.85 97 THR B N 1
ATOM 686 C CA . THR A 1 116 ? 11.672 25.533 7.027 1.00 13.36 97 THR B CA 1
ATOM 687 C C . THR A 1 116 ? 11.255 24.124 6.663 1.00 13.18 97 THR B C 1
ATOM 688 O O . THR A 1 116 ? 11.864 23.533 5.730 1.00 14.07 97 THR B O 1
ATOM 692 N N . SER A 1 117 ? 10.198 23.623 7.281 1.00 12.61 98 SER B N 1
ATOM 693 C CA . SER A 1 117 ? 9.682 22.265 6.991 1.00 12.72 98 SER B CA 1
ATOM 694 C C . SER A 1 117 ? 8.174 22.312 6.945 1.00 13.12 98 SER B C 1
ATOM 695 O O . SER A 1 117 ? 7.573 22.958 7.790 1.00 13.52 98 SER B O 1
ATOM 698 N N . ILE A 1 118 ? 7.592 21.663 5.915 1.00 12.93 99 ILE B N 1
ATOM 699 C CA . ILE A 1 118 ? 6.133 21.488 5.857 1.00 13.84 99 ILE B CA 1
ATOM 700 C C . ILE A 1 118 ? 5.792 20.050 6.246 1.00 14.69 99 ILE B C 1
ATOM 701 O O . ILE A 1 118 ? 6.369 19.145 5.659 1.00 14.19 99 ILE B O 1
ATOM 706 N N . ILE A 1 119 ? 4.874 19.909 7.177 1.00 14.19 100 ILE B N 1
ATOM 707 C CA . ILE A 1 119 ? 4.406 18.592 7.657 1.00 15.58 100 ILE B CA 1
ATOM 708 C C . ILE A 1 119 ? 2.925 18.460 7.301 1.00 15.24 100 ILE B C 1
ATOM 709 O O . ILE A 1 119 ? 2.118 19.330 7.672 1.00 14.91 100 ILE B O 1
ATOM 714 N N . TYR A 1 120 ? 2.617 17.366 6.630 1.00 14.68 101 TYR B N 1
ATOM 715 C CA . TYR A 1 120 ? 1.216 16.977 6.324 1.00 14.45 101 TYR B CA 1
ATOM 716 C C . TYR A 1 120 ? 0.720 16.061 7.434 1.00 14.46 101 TYR B C 1
ATOM 717 O O . TYR A 1 120 ? 1.426 15.091 7.773 1.00 15.40 101 TYR B O 1
ATOM 726 N N . THR A 1 121 ? -0.446 16.322 7.979 1.00 13.08 102 THR B N 1
ATOM 727 C CA . THR A 1 121 ? -1.023 15.417 8.992 1.00 15.43 102 THR B CA 1
ATOM 728 C C . THR A 1 121 ? -2.454 15.065 8.654 1.00 16.14 102 THR B C 1
ATOM 729 O O . THR A 1 121 ? -3.189 15.838 8.012 1.00 14.24 102 THR B O 1
ATOM 733 N N . VAL A 1 122 ? -2.854 13.883 9.131 1.00 16.84 103 VAL B N 1
ATOM 734 C CA . VAL A 1 122 ? -4.271 13.445 9.080 1.00 17.19 103 VAL B CA 1
ATOM 735 C C . VAL A 1 122 ? -4.621 13.087 10.519 1.00 18.38 103 VAL B C 1
ATOM 736 O O . VAL A 1 122 ? -4.281 12.015 11.012 1.00 21.37 103 VAL B O 1
ATOM 740 N N . PRO A 1 123 ? -5.130 14.026 11.312 1.00 16.80 104 PRO B N 1
ATOM 741 C CA . PRO A 1 123 ? -5.217 13.837 12.765 1.00 20.54 104 PRO B CA 1
ATOM 742 C C . PRO A 1 123 ? -6.084 12.631 13.129 1.00 21.13 104 PRO B C 1
ATOM 743 O O . PRO A 1 123 ? -5.717 11.929 14.081 1.00 25.44 104 PRO B O 1
ATOM 747 N N . TRP A 1 124 ? -7.144 12.414 12.374 1.00 20.63 105 TRP B N 1
ATOM 748 C CA . TRP A 1 124 ? -8.095 11.309 12.674 1.00 23.49 105 TRP B CA 1
ATOM 749 C C . TRP A 1 124 ? -7.496 9.971 12.298 1.00 30.28 105 TRP B C 1
ATOM 750 O O . TRP A 1 124 ? -8.137 8.968 12.679 1.00 31.86 105 TRP B O 1
ATOM 761 N N . GLN A 1 125 ? -6.328 9.945 11.633 1.00 27.69 106 GLN B N 1
ATOM 762 C CA . GLN A 1 125 ? -5.603 8.684 11.310 1.00 28.73 106 GLN B CA 1
ATOM 763 C C . GLN A 1 125 ? -4.243 8.653 11.978 1.00 28.75 106 GLN B C 1
ATOM 764 O O . GLN A 1 125 ? -3.470 7.775 11.610 1.00 34.89 106 GLN B O 1
ATOM 770 N N . ASN A 1 126 ? -3.955 9.595 12.868 1.00 27.85 107 ASN B N 1
ATOM 771 C CA . ASN A 1 126 ? -2.629 9.770 13.529 1.00 33.95 107 ASN B CA 1
ATOM 772 C C . ASN A 1 126 ? -1.467 9.688 12.519 1.00 35.24 107 ASN B C 1
ATOM 773 O O . ASN A 1 126 ? -0.397 9.142 12.896 1.00 36.90 107 ASN B O 1
ATOM 778 N N . ILE A 1 127 ? -1.623 10.231 11.306 1.00 30.38 108 ILE B N 1
ATOM 779 C CA . ILE A 1 127 ? -0.591 10.269 10.225 1.00 28.42 108 ILE B CA 1
ATOM 780 C C . ILE A 1 127 ? 0.150 11.601 10.252 1.00 24.90 108 ILE B C 1
ATOM 781 O O . ILE A 1 127 ? -0.490 12.643 10.438 1.00 19.35 108 ILE B O 1
ATOM 786 N N . LYS A 1 128 ? 1.486 11.555 10.143 1.00 23.02 109 LYS B N 1
ATOM 787 C CA . LYS A 1 128 ? 2.332 12.754 10.033 1.00 22.35 109 LYS B CA 1
ATOM 788 C C . LYS A 1 128 ? 3.406 12.412 9.013 1.00 20.21 109 LYS B C 1
ATOM 789 O O . LYS A 1 128 ? 4.026 11.321 9.101 1.00 20.89 109 LYS B O 1
ATOM 795 N N . ARG A 1 129 ? 3.635 13.309 8.048 1.00 17.65 110 ARG B N 1
ATOM 796 C CA A ARG A 1 129 ? 4.611 13.092 6.970 0.50 18.62 110 ARG B CA 1
ATOM 797 C CA B ARG A 1 129 ? 4.555 13.102 6.918 0.50 18.50 110 ARG B CA 1
ATOM 798 C C . ARG A 1 129 ? 5.306 14.409 6.675 1.00 17.19 110 ARG B C 1
ATOM 799 O O . ARG A 1 129 ? 4.635 15.402 6.419 1.00 17.02 110 ARG B O 1
ATOM 814 N N . VAL A 1 130 ? 6.626 14.383 6.696 1.00 14.48 111 VAL B N 1
ATOM 815 C CA . VAL A 1 130 ? 7.383 15.574 6.253 1.00 15.04 111 VAL B CA 1
ATOM 816 C C . VAL A 1 130 ? 7.316 15.682 4.738 1.00 15.92 111 VAL B C 1
ATOM 817 O O . VAL A 1 130 ? 7.786 14.763 4.050 1.00 17.01 111 VAL B O 1
ATOM 821 N N . LEU A 1 131 ? 6.773 16.773 4.230 1.00 13.53 112 LEU B N 1
ATOM 822 C CA . LEU A 1 131 ? 6.743 16.987 2.755 1.00 14.43 112 LEU B CA 1
ATOM 823 C C . LEU A 1 131 ? 7.989 17.705 2.254 1.00 16.55 112 LEU B C 1
ATOM 824 O O . LEU A 1 131 ? 8.397 17.501 1.113 1.00 16.90 112 LEU B O 1
ATOM 829 N N . SER A 1 132 ? 8.571 18.577 3.068 1.00 14.11 113 SER B N 1
ATOM 830 C CA . SER A 1 132 ? 9.733 19.363 2.658 1.00 14.72 113 SER B CA 1
ATOM 831 C C . SER A 1 132 ? 10.574 19.679 3.899 1.00 13.47 113 SER B C 1
ATOM 832 O O . SER A 1 132 ? 9.999 19.782 4.996 1.00 13.48 113 SER B O 1
ATOM 835 N N . TYR A 1 133 ? 11.871 19.865 3.674 1.00 14.32 114 TYR B N 1
ATOM 836 C CA . TYR A 1 133 ? 12.795 20.298 4.775 1.00 13.15 114 TYR B CA 1
ATOM 837 C C . TYR A 1 133 ? 13.969 20.951 4.096 1.00 13.68 114 TYR B C 1
ATOM 838 O O . TYR A 1 133 ? 14.705 20.262 3.340 1.00 15.91 114 TYR B O 1
ATOM 847 N N . HIS A 1 134 ? 14.148 22.245 4.306 1.00 13.44 115 HIS B N 1
ATOM 848 C CA . HIS A 1 134 ? 15.265 22.960 3.692 1.00 14.83 115 HIS B CA 1
ATOM 849 C C . HIS A 1 134 ? 15.838 23.979 4.665 1.00 14.66 115 HIS B C 1
ATOM 850 O O . HIS A 1 134 ? 15.055 24.620 5.332 1.00 15.30 115 HIS B O 1
ATOM 857 N N . CYS A 1 135 ? 17.154 24.132 4.621 1.00 14.34 116 CYS B N 1
ATOM 858 C CA . CYS A 1 135 ? 17.827 25.041 5.562 1.00 15.91 116 CYS B CA 1
ATOM 859 C C . CYS A 1 135 ? 18.799 25.938 4.842 1.00 16.24 116 CYS B C 1
ATOM 860 O O . CYS A 1 135 ? 19.323 25.609 3.778 1.00 18.29 116 CYS B O 1
ATOM 863 N N . ASP A 1 136 ? 19.070 27.046 5.513 1.00 16.59 117 ASP B N 1
ATOM 864 C CA . ASP A 1 136 ? 20.168 27.976 5.191 1.00 17.81 117 ASP B CA 1
ATOM 865 C C . ASP A 1 136 ? 21.045 28.149 6.417 1.00 18.90 117 ASP B C 1
ATOM 866 O O . ASP A 1 136 ? 20.561 28.042 7.536 1.00 17.25 117 ASP B O 1
ATOM 871 N N . ALA A 1 137 ? 22.302 28.503 6.214 1.00 17.60 118 ALA B N 1
ATOM 872 C CA . ALA A 1 137 ? 23.122 28.937 7.343 1.00 17.40 118 ALA B CA 1
ATOM 873 C C . ALA A 1 137 ? 22.572 30.261 7.905 1.00 15.87 118 ALA B C 1
ATOM 874 O O . ALA A 1 137 ? 22.099 31.090 7.151 1.00 18.20 118 ALA B O 1
ATOM 876 N N . PRO A 1 138 ? 22.650 30.546 9.249 1.00 15.79 119 PRO B N 1
ATOM 877 C CA . PRO A 1 138 ? 22.273 31.806 9.998 1.00 16.92 119 PRO B CA 1
ATOM 878 C C . PRO A 1 138 ? 23.128 32.910 9.317 1.00 17.59 119 PRO B C 1
ATOM 879 O O . PRO A 1 138 ? 24.291 32.674 9.058 1.00 18.55 119 PRO B O 1
ATOM 883 N N . ASN A 1 139 ? 22.547 34.054 9.022 1.00 16.90 120 ASN B N 1
ATOM 884 C CA . ASN A 1 139 ? 23.348 35.147 8.404 1.00 17.59 120 ASN B CA 1
ATOM 885 C C . ASN A 1 139 ? 23.769 36.123 9.480 1.00 18.13 120 ASN B C 1
ATOM 886 O O . ASN A 1 139 ? 24.506 37.075 9.115 1.00 19.40 120 ASN B O 1
ATOM 891 N N . ASN A 1 140 ? 23.480 35.858 10.734 1.00 17.50 121 ASN B N 1
ATOM 892 C CA . ASN A 1 140 ? 23.820 36.819 11.805 1.00 19.52 121 ASN B CA 1
ATOM 893 C C . ASN A 1 140 ? 24.531 36.150 12.955 1.00 21.29 121 ASN B C 1
ATOM 894 O O . ASN A 1 140 ? 24.200 36.555 14.097 1.00 24.06 121 ASN B O 1
ATOM 899 N N . VAL A 1 141 ? 25.510 35.312 12.667 1.00 25.82 122 VAL B N 1
ATOM 900 C CA . VAL A 1 141 ? 26.448 34.707 13.661 1.00 33.31 122 VAL B CA 1
ATOM 901 C C . VAL A 1 141 ? 27.876 35.075 13.275 1.00 33.00 122 VAL B C 1
ATOM 902 O O . VAL A 1 141 ? 28.750 34.774 14.088 1.00 50.72 122 VAL B O 1
ATOM 907 N N . GLY B 1 32 ? 30.230 -5.498 -3.085 1.00 36.96 13 GLY A N 1
ATOM 908 C CA . GLY B 1 32 ? 30.340 -4.007 -2.912 1.00 34.53 13 GLY A CA 1
ATOM 909 C C . GLY B 1 32 ? 30.112 -3.323 -4.242 1.00 26.59 13 GLY A C 1
ATOM 910 O O . GLY B 1 32 ? 29.569 -3.973 -5.136 1.00 27.92 13 GLY A O 1
ATOM 911 N N . TRP B 1 33 ? 30.548 -2.080 -4.394 1.00 24.05 14 TRP A N 1
ATOM 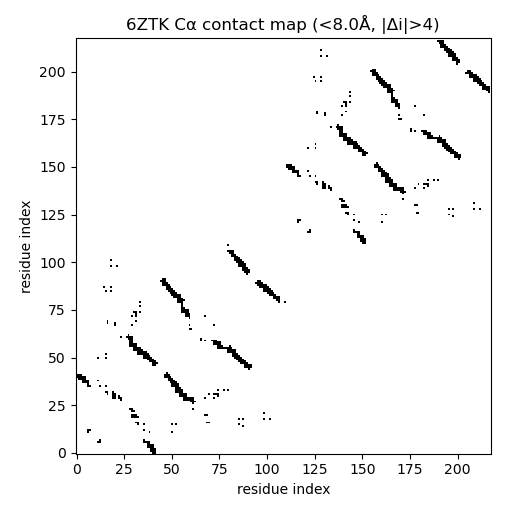912 C CA . TRP B 1 33 ? 30.232 -1.308 -5.631 1.00 22.35 14 TRP A CA 1
ATOM 913 C C . TRP B 1 33 ? 31.143 -1.797 -6.743 1.00 23.43 14 TRP A C 1
ATOM 914 O O . TRP B 1 33 ? 32.409 -1.789 -6.584 1.00 24.66 14 TRP A O 1
ATOM 925 N N . LYS B 1 34 ? 30.562 -2.137 -7.881 1.00 19.34 15 LYS A N 1
ATOM 926 C CA . LYS B 1 34 ? 31.269 -2.606 -9.079 1.00 19.57 15 LYS A CA 1
ATOM 927 C C . LYS B 1 34 ? 31.262 -1.486 -10.106 1.00 20.38 15 LYS A C 1
ATOM 928 O O . LYS B 1 34 ? 30.168 -1.030 -10.491 1.00 17.75 15 LYS A O 1
ATOM 934 N N . THR B 1 35 ? 32.427 -1.118 -10.649 1.00 20.32 16 THR A N 1
ATOM 935 C CA . THR B 1 35 ? 32.483 -0.094 -11.712 1.00 19.19 16 THR A CA 1
ATOM 936 C C . THR B 1 35 ? 31.917 -0.620 -13.017 1.00 19.84 16 THR A C 1
ATOM 937 O O . THR B 1 35 ? 32.211 -1.766 -13.466 1.00 21.76 16 THR A O 1
ATOM 941 N N . GLN B 1 36 ? 31.121 0.218 -13.679 1.00 19.72 17 GLN A N 1
ATOM 942 C CA . GLN B 1 36 ? 30.529 -0.112 -14.985 1.00 18.20 17 GLN A CA 1
ATOM 943 C C . GLN B 1 36 ? 30.961 0.939 -15.995 1.00 18.61 17 GLN A C 1
ATOM 944 O O . GLN B 1 36 ? 31.530 1.992 -15.583 1.00 21.95 17 GLN A O 1
ATOM 950 N N . ASP B 1 37 ? 30.608 0.705 -17.227 1.00 21.91 18 ASP A N 1
ATOM 951 C CA . ASP B 1 37 ? 30.987 1.577 -18.375 1.00 20.67 18 ASP A CA 1
ATOM 952 C C . ASP B 1 37 ? 30.053 2.779 -18.431 1.00 20.14 18 ASP A C 1
ATOM 953 O O . ASP B 1 37 ? 28.876 2.585 -18.715 1.00 20.83 18 ASP A O 1
ATOM 958 N N . PRO B 1 38 ? 30.501 4.024 -18.135 1.00 22.22 19 PRO A N 1
ATOM 959 C CA . PRO B 1 38 ? 29.615 5.186 -18.113 1.00 22.13 19 PRO A CA 1
ATOM 960 C C . PRO B 1 38 ? 29.140 5.643 -19.489 1.00 23.78 19 PRO A C 1
ATOM 961 O O . PRO B 1 38 ? 28.318 6.564 -19.540 1.00 25.68 19 PRO A O 1
ATOM 965 N N . THR B 1 39 ? 29.547 4.966 -20.559 1.00 24.84 20 THR A N 1
ATOM 966 C CA . THR B 1 39 ? 29.034 5.297 -21.910 1.00 24.67 20 THR A CA 1
ATOM 967 C C . THR B 1 39 ? 27.833 4.446 -22.290 1.00 24.97 20 THR A C 1
ATOM 968 O O . THR B 1 39 ? 27.260 4.682 -23.399 1.00 26.35 20 THR A O 1
ATOM 972 N N . ASN B 1 40 ? 27.417 3.510 -21.436 1.00 22.29 21 ASN A N 1
ATOM 973 C CA . ASN B 1 40 ? 26.272 2.638 -21.695 1.00 23.83 21 ASN A CA 1
ATOM 974 C C . ASN B 1 40 ? 25.002 3.477 -21.605 1.00 23.81 21 ASN A C 1
ATOM 975 O O . ASN B 1 40 ? 24.702 4.038 -20.557 1.00 22.41 21 ASN A O 1
ATOM 980 N N . PRO B 1 41 ? 24.231 3.667 -22.693 1.00 23.11 22 PRO A N 1
ATOM 981 C CA . PRO B 1 41 ? 23.021 4.460 -22.638 1.00 23.02 22 PRO A CA 1
ATOM 982 C C . PRO B 1 41 ? 22.004 4.073 -21.551 1.00 20.89 22 PRO A C 1
ATOM 983 O O . PRO B 1 41 ? 21.246 4.973 -21.137 1.00 21.25 22 PRO A O 1
ATOM 987 N N . LYS B 1 42 ? 21.958 2.800 -21.133 1.00 20.99 23 LYS A N 1
ATOM 988 C CA . LYS B 1 42 ? 21.051 2.375 -20.047 1.00 21.15 23 LYS A CA 1
ATOM 989 C C . LYS B 1 42 ? 21.387 3.205 -18.802 1.00 19.24 23 LYS A C 1
ATOM 990 O O . LYS B 1 42 ? 20.453 3.620 -18.077 1.00 19.83 23 LYS A O 1
ATOM 996 N N . PHE B 1 43 ? 22.653 3.429 -18.544 1.00 17.92 24 PHE A N 1
ATOM 997 C CA . PHE B 1 43 ? 23.039 4.154 -17.307 1.00 15.95 24 PHE A CA 1
ATOM 998 C C . PHE B 1 43 ? 22.808 5.670 -17.498 1.00 17.56 24 PHE A C 1
ATOM 999 O O . PHE B 1 43 ? 22.413 6.367 -16.568 1.00 16.53 24 PHE A O 1
ATOM 1007 N N . GLU B 1 44 ? 23.016 6.181 -18.695 1.00 17.52 25 GLU A N 1
ATOM 1008 C CA . GLU B 1 44 ? 22.765 7.613 -18.974 1.00 19.44 25 GLU A CA 1
ATOM 1009 C C . GLU B 1 44 ? 21.269 7.862 -18.750 1.00 19.00 25 GLU A C 1
ATOM 1010 O O . GLU B 1 44 ? 20.906 8.935 -18.188 1.00 19.43 25 GLU A O 1
ATOM 1016 N N . ASN B 1 45 ? 20.400 6.928 -19.169 1.00 18.07 26 ASN A N 1
ATOM 1017 C CA A ASN B 1 45 ? 18.942 7.136 -19.021 0.50 19.40 26 ASN A CA 1
ATOM 1018 C CA B ASN B 1 45 ? 18.929 7.028 -19.029 0.50 19.36 26 ASN A CA 1
ATOM 1019 C C . ASN B 1 45 ? 18.589 7.102 -17.534 1.00 17.45 26 ASN A C 1
ATOM 1020 O O . ASN B 1 45 ? 17.684 7.864 -17.144 1.00 18.04 26 ASN A O 1
ATOM 1029 N N . LEU B 1 46 ? 19.262 6.288 -16.732 1.00 15.94 27 LEU A N 1
ATOM 1030 C CA . LEU B 1 46 ? 18.970 6.331 -15.268 1.00 16.41 27 LEU A CA 1
ATOM 1031 C C . LEU B 1 46 ? 19.391 7.682 -14.673 1.00 15.94 27 LEU A C 1
ATOM 1032 O O . LEU B 1 46 ? 18.716 8.140 -13.719 1.00 15.66 27 LEU A O 1
ATOM 1037 N N . ALA B 1 47 ? 20.440 8.339 -15.158 1.00 15.73 28 ALA A N 1
ATOM 1038 C CA . ALA B 1 47 ? 20.849 9.670 -14.652 1.00 14.60 28 ALA A CA 1
ATOM 1039 C C . ALA B 1 47 ? 19.762 10.696 -15.015 1.00 14.71 28 ALA A C 1
ATOM 1040 O O . ALA B 1 47 ? 19.404 11.539 -14.209 1.00 14.58 28 ALA A O 1
ATOM 1042 N N . HIS B 1 48 ? 19.207 10.592 -16.220 1.00 14.95 29 HIS A N 1
ATOM 1043 C CA . HIS B 1 48 ? 18.074 11.469 -16.620 1.00 15.55 29 HIS A CA 1
ATOM 1044 C C . HIS B 1 48 ? 16.862 11.187 -15.702 1.00 15.29 29 HIS A C 1
ATOM 1045 O O . HIS B 1 48 ? 16.181 12.155 -15.274 1.00 16.26 29 HIS A O 1
ATOM 1052 N N . TYR B 1 49 ? 16.577 9.919 -15.395 1.00 14.65 30 TYR A N 1
ATOM 1053 C CA . TYR B 1 49 ? 15.480 9.628 -14.447 1.00 15.47 30 TYR A CA 1
ATOM 1054 C C . TYR B 1 49 ? 15.819 10.380 -13.143 1.00 14.47 30 TYR A C 1
ATOM 1055 O O . TYR B 1 49 ? 14.906 11.039 -12.547 1.00 13.82 30 TYR A O 1
ATOM 1064 N N . ALA B 1 50 ? 17.036 10.260 -12.626 1.00 14.84 31 ALA A N 1
ATOM 1065 C CA . ALA B 1 50 ? 17.326 10.858 -11.302 1.00 14.09 31 ALA A CA 1
ATOM 1066 C C . ALA B 1 50 ? 17.055 12.372 -11.346 1.00 14.86 31 ALA A C 1
ATOM 1067 O O . ALA B 1 50 ? 16.408 12.966 -10.453 1.00 14.44 31 ALA A O 1
ATOM 1069 N N . VAL B 1 51 ? 17.495 13.059 -12.384 1.00 14.26 32 VAL A N 1
ATOM 1070 C CA A VAL B 1 51 ? 17.356 14.546 -12.428 0.50 13.95 32 VAL A CA 1
ATOM 1071 C CA B VAL B 1 51 ? 17.344 14.538 -12.429 0.50 15.52 32 VAL A CA 1
ATOM 1072 C C . VAL B 1 51 ? 15.858 14.891 -12.542 1.00 14.10 32 VAL A C 1
ATOM 1073 O O . VAL B 1 51 ? 15.468 15.947 -11.990 1.00 14.57 32 VAL A O 1
ATOM 1080 N N . SER B 1 52 ? 15.067 14.022 -13.156 1.00 14.05 33 SER A N 1
ATOM 1081 C CA . SER B 1 52 ? 13.612 14.304 -13.335 1.00 15.53 33 SER A CA 1
ATOM 1082 C C . SER B 1 52 ? 12.877 14.302 -12.002 1.00 15.00 33 SER A C 1
ATOM 1083 O O . SER B 1 52 ? 11.764 14.816 -11.967 1.00 15.33 33 SER A O 1
ATOM 1086 N N . THR B 1 53 ? 13.463 13.736 -10.946 1.00 15.30 34 THR A N 1
ATOM 1087 C CA . THR B 1 53 ? 12.798 13.658 -9.629 1.00 14.63 34 THR A CA 1
ATOM 1088 C C . THR B 1 53 ? 13.061 14.911 -8.797 1.00 15.59 34 THR A C 1
ATOM 1089 O O . THR B 1 53 ? 12.520 14.978 -7.654 1.00 16.56 34 THR A O 1
ATOM 1093 N N . GLN B 1 54 ? 13.963 15.801 -9.224 1.00 14.20 35 GLN A N 1
ATOM 1094 C CA . GLN B 1 54 ? 14.467 16.900 -8.374 1.00 14.18 35 GLN A CA 1
ATOM 1095 C C . GLN B 1 54 ? 13.720 18.180 -8.745 1.00 15.10 35 GLN A C 1
ATOM 1096 O O . GLN B 1 54 ? 14.079 18.825 -9.737 1.00 15.66 35 GLN A O 1
ATOM 1102 N N . VAL B 1 55 ? 12.745 18.561 -7.917 1.00 14.99 36 VAL A N 1
ATOM 1103 C CA . VAL B 1 55 ? 11.891 19.732 -8.247 1.00 16.06 36 VAL A CA 1
ATOM 1104 C C . VAL B 1 55 ? 11.934 20.775 -7.132 1.00 16.22 36 VAL A C 1
ATOM 1105 O O . VAL B 1 55 ? 11.681 21.954 -7.423 1.00 15.49 36 VAL A O 1
ATOM 1109 N N . GLU B 1 56 ? 12.197 20.376 -5.888 1.00 17.41 37 GLU A N 1
ATOM 1110 C CA . GLU B 1 56 ? 12.071 21.346 -4.766 1.00 20.10 37 GLU A CA 1
ATOM 1111 C C . GLU B 1 56 ? 13.002 22.547 -4.988 1.00 20.99 37 GLU A C 1
ATOM 1112 O O . GLU B 1 56 ? 14.187 22.395 -5.357 1.00 20.90 37 GLU A O 1
ATOM 1118 N N . GLY B 1 57 ? 12.465 23.747 -4.796 1.00 20.43 38 GLY A N 1
ATOM 1119 C CA . GLY B 1 57 ? 13.226 24.997 -4.784 1.00 23.15 38 GLY A CA 1
ATOM 1120 C C . GLY B 1 57 ? 13.631 25.471 -6.174 1.00 24.73 38 GLY A C 1
ATOM 1121 O O . GLY B 1 57 ? 14.473 26.339 -6.270 1.00 26.78 38 GLY A O 1
ATOM 1122 N N . ARG B 1 58 ? 13.101 24.853 -7.232 1.00 19.08 39 ARG A N 1
ATOM 1123 C CA A ARG B 1 58 ? 13.500 25.104 -8.627 0.50 19.43 39 ARG A CA 1
ATOM 1124 C CA B ARG B 1 58 ? 13.512 25.163 -8.609 0.50 18.76 39 ARG A CA 1
ATOM 1125 C C . ARG B 1 58 ? 12.344 25.722 -9.406 1.00 18.06 39 ARG A C 1
ATOM 1126 O O . ARG B 1 58 ? 11.182 25.478 -9.032 1.00 19.36 39 ARG A O 1
ATOM 1141 N N . GLU B 1 59 ? 12.666 26.504 -10.436 1.00 18.09 40 GLU A N 1
ATOM 1142 C CA . GLU B 1 59 ? 11.689 26.826 -11.491 1.00 17.83 40 GLU A CA 1
ATOM 1143 C C . GLU B 1 59 ? 11.823 25.843 -12.662 1.00 15.92 40 GLU A C 1
ATOM 1144 O O . GLU B 1 59 ? 10.828 25.413 -13.240 1.00 15.95 40 GLU A O 1
ATOM 1150 N N . TYR B 1 60 ? 13.047 25.520 -13.044 1.00 16.28 41 TYR A N 1
ATOM 1151 C CA . TYR B 1 60 ? 13.341 24.669 -14.205 1.00 15.94 41 TYR A CA 1
ATOM 1152 C C . TYR B 1 60 ? 13.873 23.330 -13.705 1.00 15.41 41 TYR A C 1
ATOM 1153 O O . TYR B 1 60 ? 14.638 23.283 -12.740 1.00 16.37 41 TYR A O 1
ATOM 1162 N N . TYR B 1 61 ? 13.593 22.271 -14.445 1.00 13.82 42 TYR A N 1
ATOM 1163 C CA . TYR B 1 61 ? 14.313 21.014 -14.265 1.00 14.15 42 TYR A CA 1
ATOM 1164 C C . TYR B 1 61 ? 15.799 21.276 -14.542 1.00 15.81 42 TYR A C 1
ATOM 1165 O O . TYR B 1 61 ? 16.102 22.050 -15.491 1.00 15.45 42 TYR A O 1
ATOM 1174 N N . ASP B 1 62 ? 16.687 20.613 -13.833 1.00 15.47 43 ASP A N 1
ATOM 1175 C CA . ASP B 1 62 ? 18.045 20.420 -14.352 1.00 16.57 43 ASP A CA 1
ATOM 1176 C C . ASP B 1 62 ? 17.984 19.360 -15.451 1.00 14.77 43 ASP A C 1
ATOM 1177 O O . ASP B 1 62 ? 17.026 18.614 -15.566 1.00 16.74 43 ASP A O 1
ATOM 1182 N N . THR B 1 63 ? 19.092 19.248 -16.198 1.00 15.21 44 THR A N 1
ATOM 1183 C CA . THR B 1 63 ? 19.331 18.118 -17.118 1.00 15.73 44 THR A CA 1
ATOM 1184 C C . THR B 1 63 ? 20.774 17.669 -16.927 1.00 15.30 44 THR A C 1
ATOM 1185 O O . THR B 1 63 ? 21.562 18.364 -16.288 1.00 15.98 44 THR A O 1
ATOM 1189 N N . VAL B 1 64 ? 21.059 16.483 -17.426 1.00 16.05 45 VAL A N 1
ATOM 1190 C CA . VAL B 1 64 ? 22.409 15.854 -17.394 1.00 15.94 45 VAL A CA 1
ATOM 1191 C C . VAL B 1 64 ? 23.251 16.318 -18.584 1.00 15.65 45 VAL A C 1
ATOM 1192 O O . VAL B 1 64 ? 22.746 16.241 -19.771 1.00 18.59 45 VAL A O 1
ATOM 1196 N N . LEU B 1 65 ? 24.464 16.732 -18.303 1.00 17.04 46 LEU A N 1
ATOM 1197 C CA . LEU B 1 65 ? 25.457 17.043 -19.384 1.00 18.38 46 LEU A CA 1
ATOM 1198 C C . LEU B 1 65 ? 26.324 15.808 -19.652 1.00 18.32 46 LEU A C 1
ATOM 1199 O O . LEU B 1 65 ? 26.436 15.458 -20.771 1.00 21.45 46 LEU A O 1
ATOM 1204 N N . GLU B 1 66 ? 26.864 15.163 -18.610 1.00 17.49 47 GLU A N 1
ATOM 1205 C CA . GLU B 1 66 ? 27.753 14.009 -18.800 1.00 18.66 47 GLU A CA 1
ATOM 1206 C C . GLU B 1 66 ? 27.609 13.049 -17.604 1.00 16.79 47 GLU A C 1
ATOM 1207 O O . GLU B 1 66 ? 27.678 13.506 -16.456 1.00 17.76 47 GLU A O 1
ATOM 1213 N N . LEU B 1 67 ? 27.488 11.771 -17.930 1.00 19.35 48 LEU A N 1
ATOM 1214 C CA . LEU B 1 67 ? 27.650 10.706 -16.909 1.00 17.31 48 LEU A CA 1
ATOM 1215 C C . LEU B 1 67 ? 29.153 10.435 -16.737 1.00 17.36 48 LEU A C 1
ATOM 1216 O O . LEU B 1 67 ? 29.808 10.001 -17.715 1.00 20.80 48 LEU A O 1
ATOM 1221 N N . LEU B 1 68 ? 29.668 10.686 -15.564 1.00 19.58 49 LEU A N 1
ATOM 1222 C CA . LEU B 1 68 ? 31.119 10.568 -15.228 1.00 18.80 49 LEU A CA 1
ATOM 1223 C C . LEU B 1 68 ? 31.435 9.172 -14.714 1.00 21.09 49 LEU A C 1
ATOM 1224 O O . LEU B 1 68 ? 32.584 8.690 -14.997 1.00 21.23 49 LEU A O 1
ATOM 1229 N N . GLU B 1 69 ? 30.555 8.611 -13.858 1.00 17.41 50 GLU A N 1
ATOM 1230 C CA . GLU B 1 69 ? 30.891 7.349 -13.175 1.00 16.44 50 GLU A CA 1
ATOM 1231 C C . GLU B 1 69 ? 29.602 6.581 -12.903 1.00 16.08 50 GLU A C 1
ATOM 1232 O O . GLU B 1 69 ? 28.618 7.196 -12.574 1.00 17.19 50 GLU A O 1
ATOM 1238 N N . VAL B 1 70 ? 29.675 5.266 -13.091 1.00 15.88 51 VAL A N 1
ATOM 1239 C CA . VAL B 1 70 ? 28.565 4.348 -12.701 1.00 16.92 51 VAL A CA 1
ATOM 1240 C C . VAL B 1 70 ? 29.115 3.210 -11.874 1.00 17.91 51 VAL A C 1
ATOM 1241 O O . VAL B 1 70 ? 30.029 2.562 -12.337 1.00 17.92 51 VAL A O 1
ATOM 1245 N N . GLN B 1 71 ? 28.542 2.966 -10.719 1.00 16.08 52 GLN A N 1
ATOM 1246 C CA . GLN B 1 71 ? 28.843 1.744 -9.930 1.00 15.92 52 GLN A CA 1
ATOM 1247 C C . GLN B 1 71 ? 27.534 1.036 -9.612 1.00 15.69 52 GLN A C 1
ATOM 1248 O O . GLN B 1 71 ? 26.488 1.701 -9.509 1.00 15.60 52 GLN A O 1
ATOM 1254 N N . THR B 1 72 ? 27.583 -0.276 -9.405 1.00 15.28 53 THR A N 1
ATOM 1255 C CA . THR B 1 72 ? 26.367 -1.076 -9.158 1.00 15.10 53 THR A CA 1
ATOM 1256 C C . THR B 1 72 ? 26.589 -2.036 -8.004 1.00 15.66 53 THR A C 1
ATOM 1257 O O . THR B 1 72 ? 27.718 -2.428 -7.706 1.00 16.02 53 THR A O 1
ATOM 1261 N N . GLN B 1 73 ? 25.519 -2.357 -7.316 1.00 15.75 54 GLN A N 1
ATOM 1262 C CA . GLN B 1 73 ? 25.544 -3.410 -6.287 1.00 17.54 54 GLN A CA 1
ATOM 1263 C C . GLN B 1 73 ? 24.161 -4.048 -6.230 1.00 15.10 54 GLN A C 1
ATOM 1264 O O . GLN B 1 73 ? 23.139 -3.359 -6.339 1.00 14.96 54 GLN A O 1
ATOM 1270 N N . ILE B 1 74 ? 24.119 -5.367 -6.046 1.00 14.00 55 ILE A N 1
ATOM 1271 C CA . ILE B 1 74 ? 22.868 -6.125 -5.880 1.00 13.89 55 ILE A CA 1
ATOM 1272 C C . ILE B 1 74 ? 22.571 -6.312 -4.406 1.00 15.40 55 ILE A C 1
ATOM 1273 O O . ILE B 1 74 ? 23.328 -7.047 -3.739 1.00 16.59 55 ILE A O 1
ATOM 1278 N N . VAL B 1 75 ? 21.555 -5.618 -3.904 1.00 14.62 56 VAL A N 1
ATOM 1279 C CA . VAL B 1 75 ? 21.057 -5.784 -2.510 1.00 15.26 56 VAL A CA 1
ATOM 1280 C C . VAL B 1 75 ? 19.544 -5.639 -2.622 1.00 16.62 56 VAL A C 1
ATOM 1281 O O . VAL B 1 75 ? 19.085 -4.490 -2.939 1.00 17.24 56 VAL A O 1
ATOM 1285 N N A ALA B 1 76 ? 18.715 -6.698 -2.570 0.50 16.05 57 ALA A N 1
ATOM 1286 N N B ALA B 1 76 ? 18.844 -6.773 -2.541 0.50 16.86 57 ALA A N 1
ATOM 1287 C CA A ALA B 1 76 ? 17.216 -6.601 -2.559 0.50 16.44 57 ALA A CA 1
ATOM 1288 C CA B ALA B 1 76 ? 17.374 -6.909 -2.674 0.50 18.38 57 ALA A CA 1
ATOM 1289 C C A ALA B 1 76 ? 16.637 -5.989 -3.852 0.50 16.88 57 ALA A C 1
ATOM 1290 C C B ALA B 1 76 ? 16.991 -6.791 -4.151 0.50 17.85 57 ALA A C 1
ATOM 1291 O O A ALA B 1 76 ? 15.479 -5.595 -3.951 0.50 17.35 57 ALA A O 1
ATOM 1292 O O B ALA B 1 76 ? 16.410 -7.717 -4.672 0.50 18.29 57 ALA A O 1
ATOM 1295 N N . GLY B 1 77 ? 17.486 -5.759 -4.782 1.00 22.56 58 GLY A N 1
ATOM 1296 C CA . GLY B 1 77 ? 17.175 -5.321 -6.148 1.00 19.84 58 GLY A CA 1
ATOM 1297 C C . GLY B 1 77 ? 18.516 -4.931 -6.690 1.00 18.18 58 GLY A C 1
ATOM 1298 O O . GLY B 1 77 ? 19.570 -5.378 -6.165 1.00 19.00 58 GLY A O 1
ATOM 1299 N N . VAL B 1 78 ? 18.550 -4.133 -7.726 1.00 14.59 59 VAL A N 1
ATOM 1300 C CA . VAL B 1 78 ? 19.775 -3.755 -8.417 1.00 14.24 59 VAL A CA 1
ATOM 1301 C C . VAL B 1 78 ? 19.956 -2.252 -8.216 1.00 13.66 59 VAL A C 1
ATOM 1302 O O . VAL B 1 78 ? 19.082 -1.480 -8.591 1.00 14.90 59 VAL A O 1
ATOM 1306 N N . ASN B 1 79 ? 21.072 -1.871 -7.618 1.00 13.59 60 ASN A N 1
ATOM 1307 C CA . ASN B 1 79 ? 21.334 -0.478 -7.187 1.00 14.40 60 ASN A CA 1
ATOM 1308 C C . ASN B 1 79 ? 22.422 0.155 -8.052 1.00 15.59 60 ASN A C 1
ATOM 1309 O O . ASN B 1 79 ? 23.414 -0.506 -8.408 1.00 14.88 60 ASN A O 1
ATOM 1314 N N . TYR B 1 80 ? 22.226 1.429 -8.382 1.00 15.61 61 TYR A N 1
ATOM 1315 C CA . TYR B 1 80 ? 23.118 2.192 -9.278 1.00 15.92 61 TYR A CA 1
ATOM 1316 C C . TYR B 1 80 ? 23.550 3.434 -8.539 1.00 18.67 61 TYR A C 1
ATOM 1317 O O . TYR B 1 80 ? 22.680 4.166 -7.951 1.00 21.48 61 TYR A O 1
ATOM 1326 N N . LYS B 1 81 ? 24.854 3.673 -8.456 1.00 14.56 62 LYS A N 1
ATOM 1327 C CA . LYS B 1 81 ? 25.393 4.927 -7.889 1.00 15.27 62 LYS A CA 1
ATOM 1328 C C . LYS B 1 81 ? 26.014 5.691 -9.063 1.00 14.88 62 LYS A C 1
ATOM 1329 O O . LYS B 1 81 ? 26.952 5.179 -9.696 1.00 15.42 62 LYS A O 1
ATOM 1335 N N . LEU B 1 82 ? 25.390 6.827 -9.398 1.00 14.83 63 LEU A N 1
ATOM 1336 C CA . LEU B 1 82 ? 25.719 7.587 -10.627 1.00 15.29 63 LEU A CA 1
ATOM 1337 C C . LEU B 1 82 ? 26.300 8.922 -10.223 1.00 16.02 63 LEU A C 1
ATOM 1338 O O . LEU B 1 82 ? 25.785 9.532 -9.290 1.00 17.79 63 LEU A O 1
ATOM 1343 N N . LYS B 1 83 ? 27.409 9.280 -10.848 1.00 15.87 64 LYS A N 1
ATOM 1344 C CA . LYS B 1 83 ? 28.005 10.613 -10.714 1.00 16.89 64 LYS A CA 1
ATOM 1345 C C . LYS B 1 83 ? 27.951 11.313 -12.072 1.00 14.61 64 LYS A C 1
ATOM 1346 O O . LYS B 1 83 ? 28.381 10.735 -13.040 1.00 16.37 64 LYS A O 1
ATOM 1352 N N . PHE B 1 84 ? 27.371 12.509 -12.095 1.00 14.87 65 PHE A N 1
ATOM 1353 C CA . PHE B 1 84 ? 27.076 13.157 -13.391 1.00 16.34 65 PHE A CA 1
ATOM 1354 C C . PHE B 1 84 ? 27.032 14.662 -13.181 1.00 15.59 65 PHE A C 1
ATOM 1355 O O . PHE B 1 84 ? 26.765 15.131 -12.107 1.00 16.89 65 PHE A O 1
ATOM 1363 N N . THR B 1 85 ? 27.382 15.410 -14.232 1.00 17.38 66 THR A N 1
ATOM 1364 C CA . THR B 1 85 ? 27.254 16.888 -14.262 1.00 16.42 66 THR A CA 1
ATOM 1365 C C . THR B 1 85 ? 25.856 17.284 -14.747 1.00 15.69 66 THR A C 1
ATOM 1366 O O . THR B 1 85 ? 25.277 16.562 -15.581 1.00 16.57 66 THR A O 1
ATOM 1370 N N . THR B 1 86 ? 25.341 18.346 -14.147 1.00 16.57 67 THR A N 1
ATOM 1371 C CA . THR B 1 86 ? 24.024 18.920 -14.489 1.00 14.82 67 THR A CA 1
ATOM 1372 C C . THR B 1 86 ? 24.186 20.396 -14.862 1.00 17.19 67 THR A C 1
ATOM 1373 O O . THR B 1 86 ? 25.163 21.048 -14.469 1.00 17.54 67 THR A O 1
ATOM 1377 N N . THR B 1 87 ? 23.138 20.899 -15.476 1.00 15.83 68 THR A N 1
ATOM 1378 C CA . THR B 1 87 ? 22.965 22.358 -15.730 1.00 17.06 68 THR A CA 1
ATOM 1379 C C . THR B 1 87 ? 21.479 22.589 -15.829 1.00 16.95 68 THR A C 1
ATOM 1380 O O . THR B 1 87 ? 20.713 21.618 -16.061 1.00 16.03 68 THR A O 1
ATOM 1384 N N . GLN B 1 88 ? 21.052 23.849 -15.720 1.00 16.13 69 GLN A N 1
ATOM 1385 C CA . GLN B 1 88 ? 19.616 24.175 -15.814 1.00 17.44 69 GLN A CA 1
ATOM 1386 C C . GLN B 1 88 ? 19.106 23.836 -17.215 1.00 18.22 69 GLN A C 1
ATOM 1387 O O . GLN B 1 88 ? 19.818 24.150 -18.223 1.00 17.12 69 GLN A O 1
ATOM 1393 N N . SER B 1 89 ? 17.979 23.153 -17.323 1.00 16.01 70 SER A N 1
ATOM 1394 C CA . SER B 1 89 ? 17.283 22.878 -18.596 1.00 16.57 70 SER A CA 1
ATOM 1395 C C . SER B 1 89 ? 16.306 24.016 -18.922 1.00 17.31 70 SER A C 1
ATOM 1396 O O . SER B 1 89 ? 16.059 24.935 -18.128 1.00 17.53 70 SER A O 1
ATOM 1399 N N . THR B 1 90 ? 15.750 23.939 -20.122 1.00 16.94 71 THR A N 1
ATOM 1400 C CA . THR B 1 90 ? 14.742 24.898 -20.601 1.00 17.80 71 THR A CA 1
ATOM 1401 C C . THR B 1 90 ? 13.340 24.522 -20.192 1.00 19.74 71 THR A C 1
ATOM 1402 O O . THR B 1 90 ? 12.417 25.309 -20.569 1.00 21.43 71 THR A O 1
ATOM 1406 N N . CYS B 1 91 ? 13.121 23.404 -19.497 1.00 17.61 72 CYS A N 1
ATOM 1407 C CA . CYS B 1 91 ? 11.763 22.945 -19.116 1.00 16.88 72 CYS A CA 1
ATOM 1408 C C . CYS B 1 91 ? 11.359 23.562 -17.778 1.00 17.75 72 CYS A C 1
ATOM 1409 O O . CYS B 1 91 ? 11.976 23.251 -16.731 1.00 17.91 72 CYS A O 1
ATOM 1412 N N . LYS B 1 92 ? 10.273 24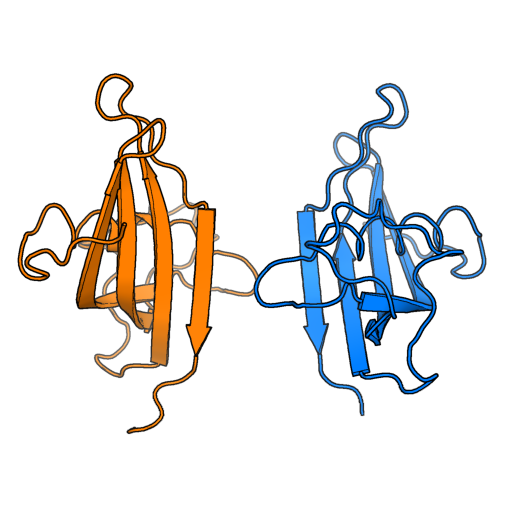.329 -17.769 1.00 16.55 73 LYS A N 1
ATOM 1413 C CA . LYS B 1 92 ? 9.677 24.824 -16.507 1.00 16.56 73 LYS A CA 1
ATOM 1414 C C . LYS B 1 92 ? 8.879 23.679 -15.889 1.00 15.41 73 LYS A C 1
ATOM 1415 O O . LYS B 1 92 ? 7.990 23.124 -16.478 1.00 18.17 73 LYS A O 1
ATOM 1421 N N . ILE B 1 93 ? 9.156 23.417 -14.611 1.00 14.30 74 ILE A N 1
ATOM 1422 C CA . ILE B 1 93 ? 8.481 22.276 -13.907 1.00 14.20 74 ILE A CA 1
ATOM 1423 C C . ILE B 1 93 ? 6.948 22.458 -13.864 1.00 14.79 74 ILE A C 1
ATOM 1424 O O . ILE B 1 93 ? 6.210 21.504 -14.027 1.00 15.07 74 ILE A O 1
ATOM 1429 N N . GLU B 1 94 ? 6.518 23.678 -13.562 1.00 14.89 75 GLU A N 1
ATOM 1430 C CA . GLU B 1 94 ? 5.091 23.971 -13.272 1.00 14.15 75 GLU A CA 1
ATOM 1431 C C . GLU B 1 94 ? 4.299 24.214 -14.555 1.00 19.24 75 GLU A C 1
ATOM 1432 O O . GLU B 1 94 ? 3.218 24.678 -14.468 1.00 21.09 75 GLU A O 1
ATOM 1438 N N . SER B 1 95 ? 4.870 23.955 -15.701 1.00 21.63 76 SER A N 1
ATOM 1439 C CA . SER B 1 95 ? 4.086 23.956 -16.964 1.00 23.42 76 SER A CA 1
ATOM 1440 C C . SER B 1 95 ? 3.322 22.648 -17.141 1.00 21.95 76 SER A C 1
ATOM 1441 O O . SER B 1 95 ? 2.570 22.470 -18.154 1.00 26.2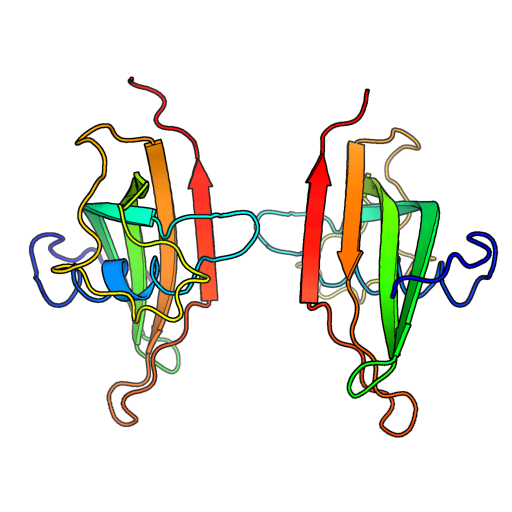4 76 SER A O 1
ATOM 1444 N N . GLY B 1 96 ? 3.523 21.657 -16.274 1.00 28.66 77 GLY A N 1
ATOM 1445 C CA . GLY B 1 96 ? 2.863 20.366 -16.471 1.00 29.27 77 GLY A CA 1
ATOM 1446 C C . GLY B 1 96 ? 3.587 19.530 -17.540 1.00 28.43 77 GLY A C 1
ATOM 1447 O O . GLY B 1 96 ? 3.026 18.532 -17.928 1.00 31.58 77 GLY A O 1
ATOM 1448 N N . VAL B 1 97 ? 4.749 19.988 -17.988 1.00 27.54 78 VAL A N 1
ATOM 1449 C CA . VAL B 1 97 ? 5.587 19.270 -19.000 1.00 29.10 78 VAL A CA 1
ATOM 1450 C C . VAL B 1 97 ? 6.120 17.980 -18.354 1.00 24.63 78 VAL A C 1
ATOM 1451 O O . VAL B 1 97 ? 6.529 18.028 -17.239 1.00 27.61 78 VAL A O 1
ATOM 1455 N N . GLU B 1 98 ? 6.093 16.852 -19.041 1.00 25.86 79 GLU A N 1
ATOM 1456 C CA . GLU B 1 98 ? 6.811 15.637 -18.601 1.00 25.33 79 GLU A CA 1
ATOM 1457 C C . GLU B 1 98 ? 8.291 15.834 -18.945 1.00 23.15 79 GLU A C 1
ATOM 1458 O O . GLU B 1 98 ? 8.612 16.229 -20.092 1.00 23.20 79 GLU A O 1
ATOM 1464 N N . TYR B 1 99 ? 9.221 15.579 -18.017 1.00 19.57 80 TYR A N 1
ATOM 1465 C CA . TYR B 1 99 ? 10.659 15.674 -18.343 1.00 17.25 80 TYR A CA 1
ATOM 1466 C C . TYR B 1 99 ? 11.014 14.627 -19.406 1.00 17.88 80 TYR A C 1
ATOM 1467 O O . TYR B 1 99 ? 10.612 13.481 -19.298 1.00 19.50 80 TYR A O 1
ATOM 1476 N N . SER B 1 100 ? 11.812 15.016 -20.366 1.00 18.38 81 SER A N 1
ATOM 1477 C CA . SER B 1 100 ? 12.574 14.086 -21.250 1.00 19.64 81 SER A CA 1
ATOM 1478 C C . SER B 1 100 ? 13.912 14.722 -21.600 1.00 17.25 81 SER A C 1
ATOM 1479 O O . SER B 1 100 ? 14.044 15.946 -21.609 1.00 16.49 81 SER A O 1
ATOM 1482 N N . LYS B 1 101 ? 14.931 13.911 -21.883 1.00 18.48 82 LYS A N 1
ATOM 1483 C CA . LYS B 1 101 ? 16.220 14.393 -22.365 1.00 21.21 82 LYS A CA 1
ATOM 1484 C C . LYS B 1 101 ? 16.006 15.219 -23.647 1.00 18.03 82 LYS A C 1
ATOM 1485 O O . LYS B 1 101 ? 16.667 16.247 -23.779 1.00 18.28 82 LYS A O 1
ATOM 1491 N N . GLU B 1 102 ? 15.154 14.747 -24.537 1.00 20.07 83 GLU A N 1
ATOM 1492 C CA . GLU B 1 102 ? 15.049 15.461 -25.842 1.00 21.66 83 GLU A CA 1
ATOM 1493 C C . GLU B 1 102 ? 14.428 16.857 -25.657 1.00 18.85 83 GLU A C 1
ATOM 1494 O O . GLU B 1 102 ? 14.920 17.815 -26.221 1.00 19.98 83 GLU A O 1
ATOM 1500 N N . LEU B 1 103 ? 13.398 16.993 -24.827 1.00 19.00 84 LEU A N 1
ATOM 1501 C CA . LEU B 1 103 ? 12.714 18.309 -24.687 1.00 19.64 84 LEU A CA 1
ATOM 1502 C C . LEU B 1 103 ? 13.491 19.226 -23.745 1.00 17.87 84 LEU A C 1
ATOM 1503 O O . LEU B 1 103 ? 13.564 20.411 -23.959 1.00 19.22 84 LEU A O 1
ATOM 1508 N N . CYS B 1 104 ? 14.002 18.650 -22.639 1.00 17.27 85 CYS A N 1
ATOM 1509 C CA . CYS B 1 104 ? 14.589 19.464 -21.570 1.00 17.07 85 CYS A CA 1
ATOM 1510 C C . CYS B 1 104 ? 16.075 19.641 -21.842 1.00 17.99 85 CYS A C 1
ATOM 1511 O O . CYS B 1 104 ? 16.926 19.191 -21.085 1.00 19.55 85 CYS A O 1
ATOM 1514 N N . GLN B 1 105 ? 16.378 20.363 -22.923 1.00 17.82 86 GLN A N 1
ATOM 1515 C CA . GLN B 1 105 ? 17.754 20.655 -23.302 1.00 17.89 86 GLN A CA 1
ATOM 1516 C C . GLN B 1 105 ? 18.408 21.614 -22.347 1.00 18.30 86 GLN A C 1
ATOM 1517 O O . GLN B 1 105 ? 17.768 22.436 -21.686 1.00 18.43 86 GLN A O 1
ATOM 1523 N N . PRO B 1 106 ? 19.741 21.571 -22.265 1.00 17.60 87 PRO A N 1
ATOM 1524 C CA . PRO B 1 106 ? 20.466 22.520 -21.454 1.00 20.23 87 PRO A CA 1
ATOM 1525 C C . PRO B 1 106 ? 20.230 23.959 -21.940 1.00 21.01 87 PRO A C 1
ATOM 1526 O O . PRO B 1 106 ? 20.272 24.216 -23.160 1.00 23.79 87 PRO A O 1
ATOM 1530 N N . LYS B 1 107 ? 20.061 24.893 -21.016 1.00 20.78 88 LYS A N 1
ATOM 1531 C CA . LYS B 1 107 ? 20.016 26.332 -21.417 1.00 23.65 88 LYS A CA 1
ATOM 1532 C C . LYS B 1 107 ? 21.386 26.725 -21.988 1.00 26.22 88 LYS A C 1
ATOM 1533 O O . LYS B 1 107 ? 21.432 27.385 -23.066 1.00 28.89 88 LYS A O 1
ATOM 1539 N N . THR B 1 108 ? 22.457 26.338 -21.325 1.00 24.47 89 THR A N 1
ATOM 1540 C CA . THR B 1 108 ? 23.865 26.507 -21.780 1.00 25.57 89 THR A CA 1
ATOM 1541 C C . THR B 1 108 ? 24.631 25.214 -21.522 1.00 26.35 89 THR A C 1
ATOM 1542 O O . THR B 1 108 ? 24.132 24.362 -20.730 1.00 25.57 89 THR A O 1
ATOM 1546 N N . ASN B 1 109 ? 25.821 25.077 -22.082 1.00 27.46 90 ASN A N 1
ATOM 1547 C CA A ASN B 1 109 ? 26.660 23.863 -21.877 0.50 29.12 90 ASN A CA 1
ATOM 1548 C CA B ASN B 1 109 ? 26.725 23.908 -21.916 0.50 29.92 90 ASN A CA 1
ATOM 1549 C C . ASN B 1 109 ? 27.524 24.017 -20.608 1.00 28.72 90 ASN A C 1
ATOM 1550 O O . ASN B 1 109 ? 28.446 23.200 -20.400 1.00 35.89 90 ASN A O 1
ATOM 1559 N N . LYS B 1 110 ? 27.230 24.969 -19.736 1.00 27.89 91 LYS A N 1
ATOM 1560 C CA . LYS B 1 110 ? 28.076 25.236 -18.560 1.00 27.63 91 LYS A CA 1
ATOM 1561 C C . LYS B 1 110 ? 27.753 24.202 -17.458 1.00 25.42 91 LYS A C 1
ATOM 1562 O O . LYS B 1 110 ? 26.584 24.090 -17.090 1.00 23.92 91 LYS A O 1
ATOM 1568 N N . VAL B 1 111 ? 28.757 23.534 -16.913 1.00 22.42 92 VAL A N 1
ATOM 1569 C CA . VAL B 1 111 ? 28.519 22.665 -15.723 1.00 20.76 92 VAL A CA 1
ATOM 1570 C C . VAL B 1 111 ? 28.140 23.527 -14.529 1.00 22.44 92 VAL A C 1
ATOM 1571 O O . VAL B 1 111 ? 28.914 24.445 -14.137 1.00 24.43 92 VAL A O 1
ATOM 1575 N N . GLU B 1 112 ? 26.981 23.282 -13.928 1.00 20.42 93 GLU A N 1
ATOM 1576 C CA . GLU B 1 112 ? 26.533 24.040 -12.760 1.00 20.05 93 GLU A CA 1
ATOM 1577 C C . GLU B 1 112 ? 26.641 23.220 -11.494 1.00 20.65 93 GLU A C 1
ATOM 1578 O O . GLU B 1 112 ? 26.639 23.801 -10.434 1.00 24.52 93 GLU A O 1
ATOM 1584 N N . ALA B 1 113 ? 26.687 21.901 -11.620 1.00 21.44 94 ALA A N 1
ATOM 1585 C CA . ALA B 1 113 ? 26.726 21.020 -10.445 1.00 21.03 94 ALA A CA 1
ATOM 1586 C C . ALA B 1 113 ? 27.294 19.652 -10.846 1.00 19.51 94 ALA A C 1
ATOM 1587 O O . ALA B 1 113 ? 27.219 19.236 -11.999 1.00 19.05 94 ALA A O 1
ATOM 1589 N N . VAL B 1 114 ? 27.965 19.016 -9.889 1.00 20.07 95 VAL A N 1
ATOM 1590 C CA . VAL B 1 114 ? 28.471 17.618 -9.976 1.00 20.77 95 VAL A CA 1
ATOM 1591 C C . VAL B 1 114 ? 27.667 16.825 -8.931 1.00 18.23 95 VAL A C 1
ATOM 1592 O O . VAL B 1 114 ? 27.756 17.105 -7.755 1.00 19.74 95 VAL A O 1
ATOM 1596 N N . CYS B 1 115 ? 26.854 15.906 -9.410 1.00 18.53 96 CYS A N 1
ATOM 1597 C CA . CYS B 1 115 ? 25.839 15.238 -8.591 1.00 16.91 96 CYS A CA 1
ATOM 1598 C C . CYS B 1 115 ? 26.115 13.753 -8.483 1.00 15.28 96 CYS A C 1
ATOM 1599 O O . CYS B 1 115 ? 26.613 13.107 -9.413 1.00 17.10 96 CYS A O 1
ATOM 1602 N N . THR B 1 116 ? 25.793 13.212 -7.318 1.00 16.38 97 THR A N 1
ATOM 1603 C CA . THR B 1 116 ? 25.804 11.753 -7.074 1.00 15.71 97 THR A CA 1
ATOM 1604 C C . THR B 1 116 ? 24.388 11.347 -6.671 1.00 15.30 97 THR A C 1
ATOM 1605 O O . THR B 1 116 ? 23.810 11.947 -5.748 1.00 15.84 97 THR A O 1
ATOM 1609 N N . SER B 1 117 ? 23.878 10.290 -7.300 1.00 15.42 98 SER A N 1
ATOM 1610 C CA . SER B 1 117 ? 22.534 9.778 -6.999 1.00 14.45 98 SER A CA 1
ATOM 1611 C C . SER B 1 117 ? 22.586 8.256 -6.931 1.00 13.71 98 SER A C 1
ATOM 1612 O O . SER B 1 117 ? 23.242 7.671 -7.784 1.00 14.44 98 SER A O 1
ATOM 1615 N N . ILE B 1 118 ? 21.915 7.671 -5.919 1.00 14.25 99 ILE A N 1
ATOM 1616 C CA . ILE B 1 118 ? 21.732 6.196 -5.814 1.00 15.31 99 ILE A CA 1
ATOM 1617 C C . ILE B 1 118 ? 20.308 5.902 -6.203 1.00 14.79 99 ILE A C 1
ATOM 1618 O O . ILE B 1 118 ? 19.377 6.524 -5.624 1.00 14.45 99 ILE A O 1
ATOM 1623 N N . ILE B 1 119 ? 20.145 5.029 -7.194 1.00 15.75 100 ILE A N 1
ATOM 1624 C CA A ILE B 1 119 ? 18.811 4.544 -7.620 0.50 15.03 100 ILE A CA 1
ATOM 1625 C CA B ILE B 1 119 ? 18.818 4.549 -7.628 0.50 15.41 100 ILE A CA 1
ATOM 1626 C C . ILE B 1 119 ? 18.658 3.069 -7.280 1.00 15.75 100 ILE A C 1
ATOM 1627 O O . ILE B 1 119 ? 19.516 2.265 -7.697 1.00 16.31 100 ILE A O 1
ATOM 1636 N N . TYR B 1 120 ? 17.593 2.764 -6.589 1.00 14.68 101 TYR A N 1
ATOM 1637 C CA . TYR B 1 120 ? 17.212 1.356 -6.318 1.00 14.54 101 TYR A CA 1
ATOM 1638 C C . TYR B 1 120 ? 16.303 0.913 -7.444 1.00 14.72 101 TYR A C 1
ATOM 1639 O O . TYR B 1 120 ? 15.345 1.617 -7.761 1.00 15.42 101 TYR A O 1
ATOM 1648 N N . THR B 1 121 ? 16.470 -0.300 -7.950 1.00 14.53 102 THR A N 1
ATOM 1649 C CA . THR B 1 121 ? 15.573 -0.826 -9.007 1.00 15.52 102 THR A CA 1
ATOM 1650 C C . THR B 1 121 ? 15.188 -2.258 -8.691 1.00 16.16 102 THR A C 1
ATOM 1651 O O . THR B 1 121 ? 15.944 -2.976 -8.052 1.00 15.08 102 THR A O 1
ATOM 1655 N N . VAL B 1 122 ? 13.987 -2.620 -9.147 1.00 15.97 103 VAL A N 1
ATOM 1656 C CA . VAL B 1 122 ? 13.519 -4.021 -9.094 1.00 17.44 103 VAL A CA 1
ATOM 1657 C C . VAL B 1 122 ? 13.130 -4.332 -10.528 1.00 19.77 103 VAL A C 1
ATOM 1658 O O . VAL B 1 122 ? 12.011 -4.006 -10.935 1.00 21.98 103 VAL A O 1
ATOM 1662 N N . PRO B 1 123 ? 14.059 -4.853 -11.358 1.00 17.91 104 PRO A N 1
ATOM 1663 C CA . PRO B 1 123 ? 13.833 -4.948 -12.804 1.00 18.82 104 PRO A CA 1
ATOM 1664 C C . PRO B 1 123 ? 12.587 -5.778 -13.148 1.00 19.51 104 PRO A C 1
ATOM 1665 O O . PRO B 1 123 ? 11.843 -5.393 -14.066 1.00 23.87 104 PRO A O 1
ATOM 1669 N N . TRP B 1 124 ? 12.353 -6.817 -12.389 1.00 19.89 105 TRP A N 1
ATOM 1670 C CA . TRP B 1 124 ? 11.244 -7.758 -12.681 1.00 21.39 105 TRP A CA 1
ATOM 1671 C C . TRP B 1 124 ? 9.927 -7.147 -12.245 1.00 24.37 105 TRP A C 1
ATOM 1672 O O . TRP B 1 124 ? 8.896 -7.780 -12.599 1.00 27.10 105 TRP A O 1
ATOM 1683 N N . GLN B 1 125 ? 9.926 -5.986 -11.574 1.00 23.09 106 GLN A N 1
ATOM 1684 C CA . GLN B 1 125 ? 8.663 -5.264 -11.220 1.00 25.48 106 GLN A CA 1
ATOM 1685 C C . GLN B 1 125 ? 8.651 -3.901 -11.926 1.00 27.92 106 GLN A C 1
ATOM 1686 O O . GLN B 1 125 ? 7.729 -3.102 -11.625 1.00 30.37 106 GLN A O 1
ATOM 1692 N N . ASN B 1 126 ? 9.617 -3.613 -12.789 1.00 26.63 107 ASN A N 1
ATOM 1693 C CA . ASN B 1 126 ? 9.815 -2.298 -13.477 1.00 30.18 107 ASN A CA 1
ATOM 1694 C C . ASN B 1 126 ? 9.781 -1.127 -12.476 1.00 32.57 107 ASN A C 1
ATOM 1695 O O . ASN B 1 126 ? 9.246 -0.032 -12.803 1.00 33.56 107 ASN A O 1
ATOM 1700 N N . ILE B 1 127 ? 10.351 -1.305 -11.291 1.00 25.57 108 ILE A N 1
ATOM 1701 C CA . ILE B 1 127 ? 10.368 -0.284 -10.208 1.00 24.96 108 ILE A CA 1
ATOM 1702 C C . ILE B 1 127 ? 11.720 0.408 -10.211 1.00 24.13 108 ILE A C 1
ATOM 1703 O O . ILE B 1 127 ? 12.765 -0.275 -10.380 1.00 20.10 108 ILE A O 1
ATOM 1708 N N . LYS B 1 128 ? 11.690 1.751 -10.106 1.00 20.99 109 LYS A N 1
ATOM 1709 C CA . LYS B 1 128 ? 12.902 2.563 -9.967 1.00 19.54 109 LYS A CA 1
ATOM 1710 C C . LYS B 1 128 ? 12.585 3.595 -8.893 1.00 19.26 109 LYS A C 1
ATOM 1711 O O . LYS B 1 128 ? 11.490 4.230 -8.934 1.00 22.57 109 LYS A O 1
ATOM 1717 N N . ARG B 1 129 ? 13.516 3.811 -7.976 1.00 17.32 110 ARG A N 1
ATOM 1718 C CA A ARG B 1 129 ? 13.335 4.725 -6.824 0.50 18.03 110 ARG A CA 1
ATOM 1719 C CA B ARG B 1 129 ? 13.323 4.780 -6.868 0.50 18.42 110 ARG A CA 1
ATOM 1720 C C . ARG B 1 129 ? 14.650 5.468 -6.595 1.00 16.29 110 ARG A C 1
ATOM 1721 O O . ARG B 1 129 ? 15.655 4.824 -6.326 1.00 16.45 110 ARG A O 1
ATOM 1736 N N . VAL B 1 130 ? 14.650 6.783 -6.612 1.00 14.49 111 VAL A N 1
ATOM 1737 C CA . VAL B 1 130 ? 15.826 7.543 -6.158 1.00 14.74 111 VAL A CA 1
ATOM 1738 C C . VAL B 1 130 ? 15.926 7.452 -4.639 1.00 16.15 111 VAL A C 1
ATOM 1739 O O . VAL B 1 130 ? 15.038 7.894 -3.928 1.00 17.29 111 VAL A O 1
ATOM 1743 N N . LEU B 1 131 ? 17.030 6.926 -4.164 1.00 14.81 112 LEU A N 1
ATOM 1744 C CA . LEU B 1 131 ? 17.299 6.828 -2.706 1.00 14.99 112 LEU A CA 1
ATOM 1745 C C . LEU B 1 131 ? 18.046 8.059 -2.218 1.00 17.47 112 LEU A C 1
ATOM 1746 O O . LEU B 1 131 ? 17.874 8.423 -1.048 1.00 17.95 112 LEU A O 1
ATOM 1751 N N . SER B 1 132 ? 18.878 8.674 -3.051 1.00 15.13 113 SER A N 1
ATOM 1752 C CA . SER B 1 132 ? 19.721 9.817 -2.648 1.00 16.42 113 SER A CA 1
ATOM 1753 C C . SER B 1 132 ? 20.057 10.659 -3.871 1.00 15.69 113 SER A C 1
ATOM 1754 O O . SER B 1 132 ? 20.145 10.130 -4.982 1.00 15.36 113 SER A O 1
ATOM 1757 N N . TYR B 1 133 ? 20.191 11.975 -3.656 1.00 15.98 114 TYR A N 1
ATOM 1758 C CA . TYR B 1 133 ? 20.583 12.911 -4.743 1.00 14.88 114 TYR A CA 1
ATOM 1759 C C . TYR B 1 133 ? 21.292 14.081 -4.066 1.00 15.63 114 TYR A C 1
ATOM 1760 O O . TYR B 1 133 ? 20.620 14.761 -3.289 1.00 18.44 114 TYR A O 1
ATOM 1769 N N . HIS B 1 134 ? 22.567 14.240 -4.289 1.00 16.38 115 HIS A N 1
ATOM 1770 C CA . HIS B 1 134 ? 23.338 15.344 -3.660 1.00 18.15 115 HIS A CA 1
ATOM 1771 C C . HIS B 1 134 ? 24.375 15.872 -4.631 1.00 18.91 115 HIS A C 1
ATOM 1772 O O . HIS B 1 134 ? 24.973 15.081 -5.372 1.00 18.84 115 HIS A O 1
ATOM 1779 N N . CYS B 1 135 ? 24.588 17.197 -4.637 1.00 19.20 116 CYS A N 1
ATOM 1780 C CA . CYS B 1 135 ? 25.491 17.854 -5.597 1.00 19.97 116 CYS A CA 1
ATOM 1781 C C . CYS B 1 135 ? 26.479 18.775 -4.887 1.00 21.56 116 CYS A C 1
ATOM 1782 O O . CYS B 1 135 ? 26.129 19.281 -3.806 1.00 24.73 116 CYS A O 1
ATOM 1785 N N . ASP B 1 136 ? 27.643 18.860 -5.515 1.00 23.98 117 ASP A N 1
ATOM 1786 C CA . ASP B 1 136 ? 28.721 19.832 -5.196 1.00 28.54 117 ASP A CA 1
ATOM 1787 C C . ASP B 1 136 ? 28.816 20.869 -6.314 1.00 31.81 117 ASP A C 1
ATOM 1788 O O . ASP B 1 136 ? 28.498 20.597 -7.480 1.00 25.74 117 ASP A O 1
ATOM 1793 N N . ALA B 1 137 ? 29.265 22.072 -5.962 1.00 33.88 118 ALA A N 1
ATOM 1794 C CA . ALA B 1 137 ? 29.643 23.070 -6.979 1.00 35.14 118 ALA A CA 1
ATOM 1795 C C . ALA B 1 137 ? 30.816 22.512 -7.760 1.00 32.73 118 ALA A C 1
ATOM 1796 O O . ALA B 1 137 ? 31.608 21.722 -7.249 1.00 38.21 118 ALA A O 1
ATOM 1798 N N . PRO B 1 138 ? 30.976 22.886 -9.043 1.00 34.06 119 PRO A N 1
ATOM 1799 C CA . PRO B 1 138 ? 32.138 22.449 -9.817 1.00 42.46 119 PRO A CA 1
ATOM 1800 C C . PRO B 1 138 ? 33.462 23.031 -9.283 1.00 47.24 119 PRO A C 1
ATOM 1801 O O . PRO B 1 138 ? 33.392 23.913 -8.456 1.00 43.51 119 PRO A O 1
ATOM 1805 N N . ASN B 1 139 ? 34.601 22.486 -9.743 1.00 65.30 120 ASN A N 1
ATOM 1806 C CA . ASN B 1 139 ? 35.983 23.034 -9.603 1.00 74.84 120 ASN A CA 1
ATOM 1807 C C . ASN B 1 139 ? 36.256 23.456 -8.153 1.00 77.86 120 ASN A C 1
ATOM 1808 O O . ASN B 1 139 ? 36.721 22.646 -7.361 1.00 80.00 120 ASN A O 1
#

B-factor: mean 24.0, std 11.12, range [11.36, 108.8]

Secondary structure (DSSP, 8-state):
--EEE-TT-HHHHHHHHHHHHT--TT-SEEEEEEEEEEEEEEESSSEEEEEEEEEEEEEEEGGGTPPP-TTTS-BSSS---EEEEEEEEEEGGGTEEEEEEEEEE---/--EEE-TT-HHHHHHHHHHHHT--TT-SEEEEEEEEEEEEEEEESEEEEEEEEEEEEEEEEGGGTPPP-TTTS-BSSS---EEEEEEEEEEGGGTEEEEEEEEEE--S--

Sequence (218 aa):
GWKTQDPTNPKFENNLAHYAVVSTQVEGREYYDTVLELLEVQTQIVAAGGVNYKLKFTTTQSTCKIESGVEYSKEELCQPKTNKVEAVCTSIIYTVPWQNIKRRVLSYHCDAPNNVGWKTQDPTNPKFENNLAHYAVVSTQVEGRREYYDTVLELLEVQTQIVAAGVNYKLKFTTTQSTCKIESGVEYSKELCQPKTNNKVEAVCTSIIIYTVPWQNIKRRVLSYHCDAPN

Organism: Ixodes ricinus (NCBI:txid34613)

Radius of gyration: 19.82 Å; Cα contacts (8 Å, |Δi|>4): 498; chains: 2; bounding box: 44×45×52 Å

Solvent-accessible surface area: 13334 Å² total; per-residue (Å²): 98,86,135,97,52,83,42,99,60,87,60,23,62,88,22,0,21,66,0,0,29,52,40,63,123,90,78,93,56,22,26,3,20,50,100,16,69,68,0,34,17,46,144,91,88,0,33,13,36,67,0,83,0,14,1,1,59,0,78,8,102,30,156,77,74,39,155,27,35,115,142,102,0,88,46,144,68,130,53,48,88,19,34,1,48,0,42,0,56,10,10,80,183,111,140,73,95,153,31,91,19,36,120,41,88,81,22,150,132,154,91,94,135,96,49,83,44,96,53,86,149,22,65,88,22,0,18,67,0,0,30,52,40,64,123,88,77,93,58,23,27,2,17,55,103,16,70,70,0,36,15,51,143,90,84,4,34,13,36,71,0,81,0,10,0,1,59,0,75,9,103,28,152,77,72,40,151,29,46,122,152,102,0,85,35,141,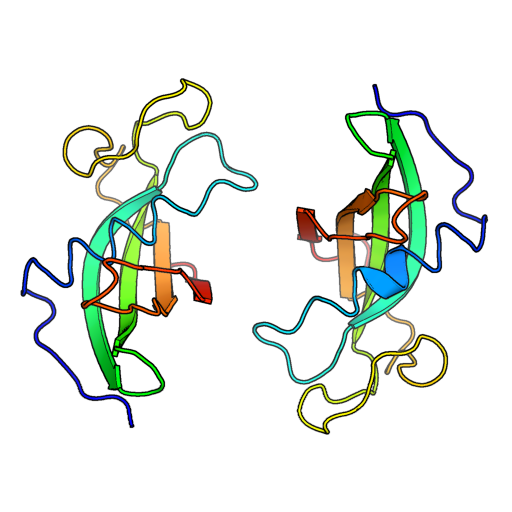68,130,137,52,75,16,35,0,48,0,45,0,40,11,9,82,183,109,131,57,91,120,36,90,24,39,128,45,89,86,54,158

Nearest PDB structures (foldseek):
  6ztk-assembly2_A  TM=1.009E+00  e=5.075E-19  Ixodes ricinus
  3l0r-assembly2_B  TM=9.717E-01  e=2.135E-11  Ornithodoros moubata
  3nx0-assembly2_B  TM=7.740E-01  e=2.858E-05  Homo sapiens
  6uio-assembly1_D  TM=7.387E-01  e=1.513E-05  Mus musculus
  8v57-assembly1_D  TM=7.478E-01  e=3.178E-05  Mus musculus

Foldseek 3Di:
DWAWDDQVPVVVQVVQQVVQQVDDPPDQFGKGFLGWDTWIWDDDVAIKIKTKTFIAGFPHGPVVVDRDDPVRRDHPDSDGAWIKIWMWGDHVVVRDIDIPDIDIDGDPPD/DWAWDDQVPVVVLVVVQVQQQVDDPPDQFGKGFLGWDTWIWDDDVAIKIKTKTFIAGFPHGPVVVDRDDPVRRDHPDSDGAWIKIWMWGAHVVVRDIDIPDIDTDGDD